Protein AF-0000000079867989 (afdb_homodimer)

pLDDT: mean 79.22, std 20.55, range [20.09, 97.94]

Secondary structure (DSSP, 8-state):
-------HHHHHHHHHHHHHHHHHTT-HHHHHHHHHH--PPTTS-HHHHHHHHHHHHHHHHHHHT-PPPHHHHHHHHHHHS-GGGHHHHHHHHTT-SS--HHHHHHHHHHHHHHHHHHHHHH-/-------HHHHHHHHHHHHHHHHHTT-HHHHHHHHHH--PPTTS-HHHHHHHHHHHHHHHHHHHT-PPPHHHHHHHHHHHS-GGGHHHHHHHHTT-SS--HHHHHHHHHHHHHHHHHHHHHH-

Structure (mmCIF, N/CA/C/O backbone):
data_AF-0000000079867989-model_v1
#
loop_
_entity.id
_entity.type
_entity.pdbx_description
1 polymer 'Uncharacterized protein'
#
loop_
_atom_site.group_PDB
_atom_site.id
_atom_site.type_symbol
_atom_site.label_atom_id
_atom_site.label_alt_id
_atom_site.label_comp_id
_atom_site.label_asym_id
_atom_site.label_entity_id
_atom_site.label_seq_id
_atom_site.pdbx_PDB_ins_code
_atom_site.Cartn_x
_atom_site.Cartn_y
_atom_site.Cartn_z
_atom_site.occupancy
_atom_site.B_iso_or_equiv
_atom_site.auth_seq_id
_atom_site.auth_comp_id
_atom_site.auth_asym_id
_atom_site.auth_atom_id
_atom_site.pdbx_PDB_model_num
ATOM 1 N N . MET A 1 1 ? 30.266 10.797 -11.219 1 20.09 1 MET A N 1
ATOM 2 C CA . MET A 1 1 ? 29.875 9.711 -10.328 1 20.09 1 MET A CA 1
ATOM 3 C C . MET A 1 1 ? 28.359 9.656 -10.164 1 20.09 1 MET A C 1
ATOM 5 O O . MET A 1 1 ? 27.766 10.602 -9.664 1 20.09 1 MET A O 1
ATOM 9 N N . VAL A 1 2 ? 27.625 9.148 -11.133 1 25.78 2 VAL A N 1
ATOM 10 C CA . VAL A 1 2 ? 26.203 9.305 -11.391 1 25.78 2 VAL A CA 1
ATOM 11 C C . VAL A 1 2 ? 25.391 8.711 -10.234 1 25.78 2 VAL A C 1
ATOM 13 O O . VAL A 1 2 ? 25.469 7.512 -9.969 1 25.78 2 VAL A O 1
ATOM 16 N N . LYS A 1 3 ? 25.344 9.266 -9.164 1 30.44 3 LYS A N 1
ATOM 17 C CA . LYS A 1 3 ? 24.656 8.898 -7.93 1 30.44 3 LYS A CA 1
ATOM 18 C C . LYS A 1 3 ? 23.203 8.5 -8.211 1 30.44 3 LYS A C 1
ATOM 20 O O . LYS A 1 3 ? 22.344 9.359 -8.391 1 30.44 3 LYS A O 1
ATOM 25 N N . ASP A 1 4 ? 22.859 7.594 -9.023 1 33.22 4 ASP A N 1
ATOM 26 C CA . ASP A 1 4 ? 21.547 7.223 -9.547 1 33.22 4 ASP A CA 1
ATOM 27 C C . ASP A 1 4 ? 20.625 6.715 -8.43 1 33.22 4 ASP A C 1
ATOM 29 O O . ASP A 1 4 ? 20.484 5.508 -8.242 1 33.22 4 ASP A O 1
ATOM 33 N N . LYS A 1 5 ? 20.844 7.148 -7.238 1 37.16 5 LYS A N 1
ATOM 34 C CA . LYS A 1 5 ? 20 6.809 -6.094 1 37.16 5 LYS A CA 1
ATOM 35 C C . LYS A 1 5 ? 18.516 6.98 -6.426 1 37.16 5 LYS A C 1
ATOM 37 O O . LYS A 1 5 ? 18 8.102 -6.441 1 37.16 5 LYS A O 1
ATOM 42 N N . THR A 1 6 ? 17.969 6.332 -7.402 1 41.53 6 THR A N 1
ATOM 43 C CA . THR A 1 6 ? 16.547 6.508 -7.703 1 41.53 6 THR A CA 1
ATOM 44 C C . THR A 1 6 ? 15.695 6.277 -6.461 1 41.53 6 THR A C 1
ATOM 46 O O . THR A 1 6 ? 15.82 5.246 -5.801 1 41.53 6 THR A O 1
ATOM 49 N N . THR A 1 7 ? 15.453 7.305 -5.723 1 42.28 7 THR A N 1
ATOM 50 C CA . THR A 1 7 ? 14.594 7.336 -4.543 1 42.28 7 THR A CA 1
ATOM 51 C C . THR A 1 7 ? 13.32 6.531 -4.785 1 42.28 7 THR A C 1
ATOM 53 O O . THR A 1 7 ? 13 6.191 -5.926 1 42.28 7 THR A O 1
ATOM 56 N N . ALA A 1 8 ? 12.828 5.895 -3.664 1 43.31 8 ALA A N 1
ATOM 57 C CA . ALA A 1 8 ? 11.516 5.27 -3.727 1 43.31 8 ALA A CA 1
ATOM 58 C C . ALA A 1 8 ? 10.57 6.059 -4.633 1 43.31 8 ALA A C 1
ATOM 60 O O . ALA A 1 8 ? 9.805 5.477 -5.402 1 43.31 8 ALA A O 1
ATOM 61 N N . TYR A 1 9 ? 10.812 7.328 -4.504 1 44.34 9 TYR A N 1
ATOM 62 C CA . TYR A 1 9 ? 10.031 8.211 -5.363 1 44.34 9 TYR A CA 1
ATOM 63 C C . TYR A 1 9 ? 10.391 8 -6.832 1 44.34 9 TYR A C 1
ATOM 65 O O . TYR A 1 9 ? 9.5 7.902 -7.684 1 44.34 9 TYR A O 1
ATOM 73 N N . GLU A 1 10 ? 11.68 7.992 -7.109 1 48.5 10 GLU A N 1
ATOM 74 C CA . GLU A 1 10 ? 12.078 7.828 -8.508 1 48.5 10 GLU A CA 1
ATOM 75 C C . GLU A 1 10 ? 11.664 6.457 -9.039 1 48.5 10 GLU A C 1
ATOM 77 O O . GLU A 1 10 ? 11.242 6.336 -10.195 1 48.5 10 GLU A O 1
ATOM 82 N N . ILE A 1 11 ? 11.852 5.562 -8.258 1 46.81 11 ILE A N 1
ATOM 83 C CA . ILE A 1 11 ? 11.406 4.23 -8.656 1 46.81 11 ILE A CA 1
ATOM 84 C C . ILE A 1 11 ? 9.891 4.23 -8.836 1 46.81 11 ILE A C 1
ATOM 86 O O . ILE A 1 11 ? 9.375 3.693 -9.82 1 46.81 11 ILE A O 1
ATOM 90 N N . PHE A 1 12 ? 9.312 4.895 -7.855 1 45.53 12 PHE A N 1
ATOM 91 C CA . PHE A 1 12 ? 7.863 5.008 -7.93 1 45.53 12 PHE A CA 1
ATOM 92 C C . PHE A 1 12 ? 7.441 5.777 -9.172 1 45.53 12 PHE A C 1
ATOM 94 O O . PHE A 1 12 ? 6.523 5.363 -9.883 1 45.53 12 PHE A O 1
ATOM 101 N N . GLN A 1 13 ? 8.078 6.82 -9.344 1 49.12 13 GLN A N 1
ATOM 102 C CA . GLN A 1 13 ? 7.773 7.594 -10.547 1 49.12 13 GLN A CA 1
ATOM 103 C C . GLN A 1 13 ? 7.984 6.762 -11.805 1 49.12 13 GLN A C 1
ATOM 105 O O . GLN A 1 13 ? 7.215 6.867 -12.766 1 49.12 13 GLN A O 1
ATOM 110 N N . THR A 1 14 ? 8.969 6.09 -11.758 1 48.22 14 THR A N 1
ATOM 111 C CA . THR A 1 14 ? 9.211 5.227 -12.906 1 48.22 14 THR A CA 1
ATOM 112 C C . T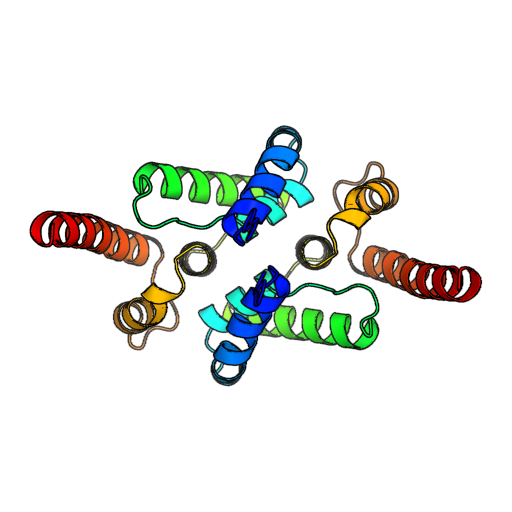HR A 1 14 ? 8.102 4.184 -13.039 1 48.22 14 THR A C 1
ATOM 114 O O . THR A 1 14 ? 7.656 3.887 -14.148 1 48.22 14 THR A O 1
ATOM 117 N N . ILE A 1 15 ? 7.742 3.689 -12 1 47.12 15 ILE A N 1
ATOM 118 C CA . ILE A 1 15 ? 6.637 2.742 -12.047 1 47.12 15 ILE A CA 1
ATOM 119 C C . ILE A 1 15 ? 5.367 3.453 -12.516 1 47.12 15 ILE A C 1
ATOM 121 O O . ILE A 1 15 ? 4.637 2.938 -13.359 1 47.12 15 ILE A O 1
ATOM 125 N N . CYS A 1 16 ? 5.223 4.594 -11.867 1 46.59 16 CYS A N 1
ATOM 126 C CA . CYS A 1 16 ? 4.047 5.367 -12.234 1 46.59 16 CYS A CA 1
ATOM 127 C C . CYS A 1 16 ? 4.105 5.789 -13.695 1 46.59 16 CYS A C 1
ATOM 129 O O . CYS A 1 16 ? 3.09 5.754 -14.398 1 46.59 16 CYS A O 1
ATOM 131 N N . SER A 1 17 ? 5.152 6.328 -13.992 1 48 17 SER A N 1
ATOM 132 C CA . SER A 1 17 ? 5.258 6.723 -15.391 1 48 17 SER A CA 1
ATOM 133 C C . SER A 1 17 ? 5.012 5.539 -16.328 1 48 17 SER A C 1
ATOM 135 O O . SER A 1 17 ? 4.379 5.684 -17.375 1 48 17 SER A O 1
ATOM 137 N N . LYS A 1 18 ? 5.621 4.57 -16.062 1 43.69 18 LYS A N 1
ATOM 138 C CA . LYS A 1 18 ? 5.391 3.373 -16.859 1 43.69 18 LYS A CA 1
ATOM 139 C C . LYS A 1 18 ? 3.949 2.891 -16.734 1 43.69 18 LYS A C 1
ATOM 141 O O . LYS A 1 18 ? 3.359 2.41 -17.703 1 43.69 18 LYS A O 1
ATOM 146 N N . TYR A 1 19 ? 3.5 3.062 -15.562 1 43.66 19 TYR A N 1
ATOM 147 C CA . TYR A 1 19 ? 2.15 2.602 -15.258 1 43.66 19 TYR A CA 1
ATOM 148 C C . TYR A 1 19 ? 1.115 3.656 -15.633 1 43.66 19 TYR A C 1
ATOM 150 O O . TYR A 1 19 ? -0.078 3.359 -15.719 1 43.66 19 TYR A O 1
ATOM 158 N N . GLU A 1 20 ? 1.44 4.82 -15.633 1 46.47 20 GLU A N 1
ATOM 159 C CA . GLU A 1 20 ? 0.473 5.82 -16.078 1 46.47 20 GLU A CA 1
ATOM 160 C C . GLU A 1 20 ? -0.357 5.305 -17.25 1 46.47 20 GLU A C 1
ATOM 162 O O . GLU A 1 20 ? -1.571 5.516 -17.281 1 46.47 20 GLU A O 1
ATOM 167 N N . GLY A 1 21 ? 0.297 4.832 -18.094 1 42.03 21 GLY A N 1
ATOM 168 C CA . GLY A 1 21 ? -0.525 4.344 -19.188 1 42.03 21 GLY A CA 1
ATOM 169 C C . GLY A 1 21 ? -1.462 3.223 -18.781 1 42.03 21 GLY A C 1
ATOM 170 O O . GLY A 1 21 ? -2.592 3.141 -19.266 1 42.03 21 GLY A O 1
ATOM 171 N N . ALA A 1 22 ? -1.026 2.381 -17.969 1 43.97 22 ALA A N 1
ATOM 172 C CA . ALA A 1 22 ? -1.839 1.218 -17.625 1 43.97 22 ALA A CA 1
ATOM 173 C C . ALA A 1 22 ? -2.963 1.603 -16.656 1 43.97 22 ALA A C 1
ATOM 175 O O . ALA A 1 22 ? -4.055 1.027 -16.719 1 43.97 22 ALA A O 1
ATOM 176 N N . ALA A 1 23 ? -2.691 2.559 -15.648 1 46.28 23 ALA A N 1
ATOM 177 C CA . ALA A 1 23 ? -3.787 3.078 -14.836 1 46.28 23 ALA A CA 1
ATOM 178 C C . ALA A 1 23 ? -4.91 3.621 -15.711 1 46.28 23 ALA A C 1
ATOM 180 O O . ALA A 1 23 ? -6.09 3.508 -15.367 1 46.28 23 ALA A O 1
ATOM 181 N N . ILE A 1 24 ? -4.555 4.195 -16.891 1 44.88 24 ILE A N 1
ATOM 182 C CA . ILE A 1 24 ? -5.562 4.672 -17.844 1 44.88 24 ILE A CA 1
ATOM 183 C C . ILE A 1 24 ? -6.461 3.512 -18.266 1 44.88 24 ILE A C 1
ATOM 185 O O . ILE A 1 24 ? -7.648 3.703 -18.516 1 44.88 24 ILE A O 1
ATOM 189 N N . HIS A 1 25 ? -5.941 2.359 -18.188 1 54.56 25 HIS A N 1
ATOM 190 C CA . HIS A 1 25 ? -6.809 1.36 -18.797 1 54.56 25 HIS A CA 1
ATOM 191 C C . HIS A 1 25 ? -7.629 0.623 -17.734 1 54.56 25 HIS A C 1
ATOM 193 O O . HIS A 1 25 ? -8.328 -0.341 -18.047 1 54.56 25 HIS A O 1
ATOM 199 N N . GLY A 1 26 ? -7.707 1.133 -16.5 1 74.31 26 GLY A N 1
ATOM 200 C CA . GLY A 1 26 ? -8.688 0.56 -15.594 1 74.31 26 GLY A CA 1
ATOM 201 C C . GLY A 1 26 ? -8.242 -0.751 -14.977 1 74.31 26 GLY A C 1
ATOM 202 O O . GLY A 1 26 ? -9.062 -1.521 -14.477 1 74.31 26 GLY A O 1
ATOM 203 N N . ASP A 1 27 ? -7.004 -1.16 -15.086 1 85.44 27 ASP A N 1
ATOM 204 C CA . ASP A 1 27 ? -6.551 -2.424 -14.508 1 85.44 27 ASP A CA 1
ATOM 205 C C . ASP A 1 27 ? -6.387 -2.312 -12.992 1 85.44 27 ASP A C 1
ATOM 207 O O . ASP A 1 27 ? -5.637 -1.467 -12.508 1 85.44 27 ASP A O 1
ATOM 211 N N . PRO A 1 28 ? -7.027 -3.15 -12.281 1 91.06 28 PRO A N 1
ATOM 212 C CA . PRO A 1 28 ? -7.027 -3.031 -10.82 1 91.06 28 PRO A CA 1
ATOM 213 C C . PRO A 1 28 ? -5.633 -3.188 -10.219 1 91.06 28 PRO A C 1
ATOM 215 O O . PRO A 1 28 ? -5.324 -2.566 -9.203 1 91.06 28 PRO A O 1
ATOM 218 N N . TYR A 1 29 ? -4.809 -3.959 -10.82 1 91.38 29 TYR A N 1
ATOM 219 C CA . TYR A 1 29 ? -3.465 -4.18 -10.297 1 91.38 29 TYR A CA 1
ATOM 220 C C . TYR A 1 29 ? -2.617 -2.92 -10.422 1 91.38 29 TYR A C 1
ATOM 222 O O . TYR A 1 29 ? -1.872 -2.57 -9.5 1 91.38 29 TYR A O 1
ATOM 230 N N . TYR A 1 30 ? -2.807 -2.307 -11.5 1 85.5 30 TYR A N 1
ATOM 231 C CA . TYR A 1 30 ? -2.096 -1.048 -11.68 1 85.5 30 TYR A CA 1
ATOM 232 C C . TYR A 1 30 ? -2.623 0.022 -10.734 1 85.5 30 TYR A C 1
ATOM 234 O O . TYR A 1 30 ? -1.845 0.735 -10.094 1 85.5 30 TYR A O 1
ATOM 242 N N . ILE A 1 31 ? -3.85 0.166 -10.688 1 89 31 ILE A N 1
ATOM 243 C CA . ILE A 1 31 ? -4.496 1.177 -9.859 1 89 31 ILE A CA 1
ATOM 244 C C . ILE A 1 31 ? -4.051 1.013 -8.406 1 89 31 ILE A C 1
ATOM 246 O O . ILE A 1 31 ? -3.639 1.98 -7.762 1 89 31 ILE A O 1
ATOM 250 N N . GLN A 1 32 ? -4.09 -0.212 -7.941 1 90.69 32 GLN A N 1
ATOM 251 C CA . GLN A 1 32 ? -3.748 -0.481 -6.547 1 90.69 32 GLN A CA 1
ATOM 252 C C . GLN A 1 32 ? -2.266 -0.23 -6.289 1 90.69 32 GLN A C 1
ATOM 254 O O . GLN A 1 32 ? -1.898 0.342 -5.258 1 90.69 32 GLN A O 1
ATOM 259 N N . SER A 1 33 ? -1.48 -0.687 -7.188 1 88.44 33 SER A N 1
ATOM 260 C CA . SER A 1 33 ? -0.045 -0.476 -7.035 1 88.44 33 SER A CA 1
ATOM 261 C C . SER A 1 33 ? 0.295 1.011 -7.012 1 88.44 33 SER A C 1
ATOM 263 O O . SER A 1 33 ? 1.14 1.446 -6.227 1 88.44 33 SER A O 1
ATOM 265 N N . TYR A 1 34 ? -0.359 1.756 -7.859 1 86.25 34 TYR A N 1
ATOM 266 C CA . TYR A 1 34 ? -0.14 3.197 -7.895 1 86.25 34 TYR A CA 1
ATOM 267 C C . TYR A 1 34 ? -0.539 3.84 -6.57 1 86.25 34 TYR A C 1
ATOM 269 O O . TYR A 1 34 ? 0.226 4.621 -5.996 1 86.25 34 TYR A O 1
ATOM 277 N N . LEU A 1 35 ? -1.667 3.492 -6.109 1 91.25 35 LEU A N 1
ATOM 278 C CA . LEU A 1 35 ? -2.166 4.027 -4.848 1 91.25 35 LEU A CA 1
ATOM 279 C C . LEU A 1 35 ? -1.194 3.73 -3.709 1 91.25 35 LEU A C 1
ATOM 281 O O . LEU A 1 35 ? -0.881 4.613 -2.91 1 91.25 35 LEU A O 1
ATOM 285 N N . MET A 1 36 ? -0.723 2.529 -3.65 1 89.69 36 MET A N 1
ATOM 286 C CA . MET A 1 36 ? 0.133 2.094 -2.551 1 89.69 36 MET A CA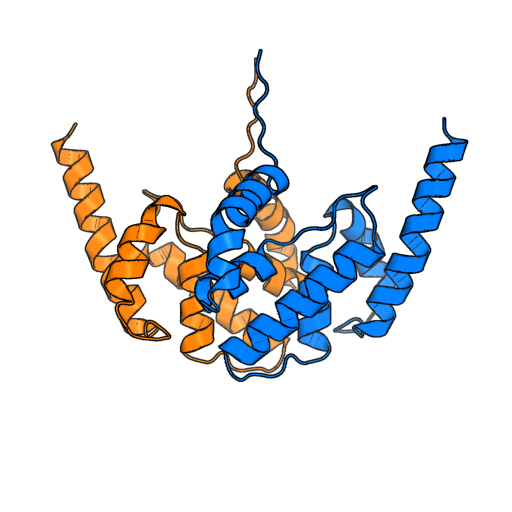 1
ATOM 287 C C . MET A 1 36 ? 1.526 2.701 -2.672 1 89.69 36 MET A C 1
ATOM 289 O O . MET A 1 36 ? 2.244 2.822 -1.679 1 89.69 36 MET A O 1
ATOM 293 N N . ALA A 1 37 ? 1.849 3.125 -3.832 1 84.06 37 ALA A N 1
ATOM 294 C CA . ALA A 1 37 ? 3.197 3.635 -4.066 1 84.06 37 ALA A CA 1
ATOM 295 C C . ALA A 1 37 ? 3.223 5.16 -4.012 1 84.06 37 ALA A C 1
ATOM 297 O O . ALA A 1 37 ? 4.293 5.766 -3.936 1 84.06 37 ALA A O 1
ATOM 298 N N . LEU A 1 38 ? 2.105 5.773 -4.09 1 87.69 38 LEU A N 1
ATOM 299 C CA . LEU A 1 38 ? 2.008 7.23 -4.109 1 87.69 38 LEU A CA 1
ATOM 300 C C . LEU A 1 38 ? 2.59 7.832 -2.838 1 87.69 38 LEU A C 1
ATOM 302 O O . LEU A 1 38 ? 2.26 7.398 -1.731 1 87.69 38 LEU A O 1
ATOM 306 N N . LYS A 1 39 ? 3.492 8.828 -3.018 1 87.12 39 LYS A N 1
ATOM 307 C CA . LYS A 1 39 ? 4.133 9.5 -1.888 1 87.12 39 LYS A CA 1
ATOM 308 C C . LYS A 1 39 ? 4.098 11.016 -2.055 1 87.12 39 LYS A C 1
ATOM 310 O O . LYS A 1 39 ? 4.273 11.523 -3.162 1 87.12 39 LYS A O 1
ATOM 315 N N . TYR A 1 40 ? 3.945 11.609 -0.974 1 90.38 40 TYR A N 1
ATOM 316 C CA . TYR A 1 40 ? 4.098 13.055 -0.943 1 90.38 40 TYR A CA 1
ATOM 317 C C . TYR A 1 40 ? 5.562 13.453 -0.802 1 90.38 40 TYR A C 1
ATOM 319 O O . TYR A 1 40 ? 6.27 12.93 0.066 1 90.38 40 TYR A O 1
ATOM 327 N N . GLU A 1 41 ? 5.949 14.344 -1.646 1 82.94 41 GLU A N 1
ATOM 328 C CA . GLU A 1 41 ? 7.285 14.914 -1.55 1 82.94 41 GLU A CA 1
ATOM 329 C C . GLU A 1 41 ? 7.242 16.312 -0.936 1 82.94 41 GLU A C 1
ATOM 331 O O . GLU A 1 41 ? 6.492 17.172 -1.396 1 82.94 41 GLU A O 1
ATOM 336 N N . GLU A 1 42 ? 8.102 16.453 0.05 1 82.06 42 GLU A N 1
ATOM 337 C CA . GLU A 1 42 ? 8.148 17.781 0.685 1 82.06 42 GLU A CA 1
ATOM 338 C C . GLU A 1 42 ? 8.461 18.875 -0.333 1 82.06 42 GLU A C 1
ATOM 340 O O . GLU A 1 42 ? 9.367 18.719 -1.156 1 82.06 42 GLU A O 1
ATOM 345 N N . GLY A 1 43 ? 7.703 19.922 -0.29 1 84.5 43 GLY A N 1
ATOM 346 C CA . GLY A 1 43 ? 7.887 21.016 -1.222 1 84.5 43 GLY A CA 1
ATOM 347 C C . GLY A 1 43 ? 6.977 20.938 -2.434 1 84.5 43 GLY A C 1
ATOM 348 O O . GLY A 1 43 ? 6.789 21.938 -3.143 1 84.5 43 GLY A O 1
ATOM 349 N N . ALA A 1 44 ? 6.453 19.734 -2.709 1 85.06 44 ALA A N 1
ATOM 350 C CA . ALA A 1 44 ? 5.504 19.594 -3.811 1 85.06 44 ALA A CA 1
ATOM 351 C C . ALA A 1 44 ? 4.176 20.266 -3.49 1 85.06 44 ALA A C 1
ATOM 353 O O . ALA A 1 44 ? 3.943 20.688 -2.352 1 85.06 44 ALA A O 1
ATOM 354 N N . ASP A 1 45 ? 3.373 20.453 -4.492 1 90.5 45 ASP A N 1
ATOM 355 C CA . ASP A 1 45 ? 2.039 21.016 -4.312 1 90.5 45 ASP A CA 1
ATOM 356 C C . ASP A 1 45 ? 1.136 20.047 -3.541 1 90.5 45 ASP A C 1
ATOM 358 O O . ASP A 1 45 ? 0.713 19.031 -4.074 1 90.5 45 ASP A O 1
ATOM 362 N N . LEU A 1 46 ? 0.792 20.422 -2.375 1 93 46 LEU A N 1
ATOM 363 C CA . LEU A 1 46 ? 0.032 19.547 -1.483 1 93 46 LEU A CA 1
ATOM 364 C C . LEU A 1 46 ? -1.365 19.297 -2.037 1 93 46 LEU A C 1
ATOM 366 O O . LEU A 1 46 ? -1.858 18.156 -1.988 1 93 46 LEU A O 1
ATOM 370 N N . MET A 1 47 ? -1.99 20.297 -2.529 1 92.69 47 MET A N 1
ATOM 371 C CA . MET A 1 47 ? -3.354 20.156 -3.033 1 92.69 47 MET A CA 1
ATOM 372 C C . MET A 1 47 ? -3.396 19.203 -4.223 1 92.69 47 MET A C 1
ATOM 374 O O . MET A 1 47 ? -4.285 18.359 -4.312 1 92.69 47 MET A O 1
ATOM 378 N N . SER A 1 48 ? -2.488 19.344 -5.082 1 92 48 SER A N 1
ATOM 379 C CA . SER A 1 48 ? -2.414 18.438 -6.223 1 92 48 SER A CA 1
ATOM 380 C C . SER A 1 48 ? -2.182 17 -5.773 1 92 48 SER A C 1
ATOM 382 O O . SER A 1 48 ? -2.779 16.062 -6.316 1 92 48 SER A O 1
ATOM 384 N N . PHE A 1 49 ? -1.345 16.844 -4.793 1 92.38 49 PHE A N 1
ATOM 385 C CA . PHE A 1 49 ? -1.064 15.523 -4.254 1 92.38 49 PHE A CA 1
ATOM 386 C C . PHE A 1 49 ? -2.322 14.906 -3.656 1 92.38 49 PHE A C 1
ATOM 388 O O . PHE A 1 49 ? -2.629 13.734 -3.914 1 92.38 49 PHE A O 1
ATOM 395 N N . ILE A 1 50 ? -3.053 15.688 -2.896 1 95.31 50 ILE A N 1
ATOM 396 C CA . ILE A 1 50 ? -4.246 15.188 -2.225 1 95.31 50 ILE A CA 1
ATOM 397 C C . ILE A 1 50 ? -5.293 14.781 -3.262 1 95.31 50 ILE A C 1
ATOM 399 O O . ILE A 1 50 ? -5.941 13.742 -3.129 1 95.31 50 ILE A O 1
ATOM 403 N N . ILE A 1 51 ? -5.43 15.562 -4.215 1 93.38 51 ILE A N 1
ATOM 404 C CA . ILE A 1 51 ? -6.375 15.25 -5.285 1 93.38 51 ILE A CA 1
ATOM 405 C C . ILE A 1 51 ? -5.977 13.938 -5.953 1 93.38 51 ILE A C 1
ATOM 407 O O . ILE A 1 51 ? -6.82 13.062 -6.164 1 93.38 51 ILE A O 1
ATOM 411 N N . ASP A 1 52 ? -4.734 13.789 -6.273 1 91.06 52 ASP A N 1
ATOM 412 C CA . ASP A 1 52 ? -4.234 12.57 -6.898 1 91.06 52 ASP A CA 1
ATOM 413 C C . ASP A 1 52 ? -4.492 11.352 -6.016 1 91.06 52 ASP A C 1
ATOM 415 O O . ASP A 1 52 ? -4.91 10.305 -6.504 1 91.06 52 ASP A O 1
ATOM 419 N N . LEU A 1 53 ? -4.234 11.547 -4.762 1 94.25 53 LEU A N 1
ATOM 420 C CA . LEU A 1 53 ? -4.438 10.461 -3.811 1 94.25 53 LEU A CA 1
ATOM 421 C C . LEU A 1 53 ? -5.906 10.07 -3.736 1 94.25 53 LEU A C 1
ATOM 423 O O . LEU A 1 53 ? -6.242 8.883 -3.791 1 94.25 53 LEU A O 1
ATOM 427 N N . GLU A 1 54 ? -6.754 11.008 -3.646 1 95.19 54 GLU A N 1
ATOM 428 C CA . GLU A 1 54 ? -8.188 10.742 -3.527 1 95.19 54 GLU A CA 1
ATOM 429 C C . GLU A 1 54 ? -8.742 10.133 -4.809 1 95.19 54 GLU A C 1
ATOM 431 O O . GLU A 1 54 ? -9.594 9.242 -4.762 1 95.19 54 GLU A O 1
ATOM 436 N N . GLU A 1 55 ? -8.258 10.586 -5.895 1 92.38 55 GLU A N 1
ATOM 437 C CA . GLU A 1 55 ? -8.656 9.984 -7.164 1 92.38 55 GLU A CA 1
ATOM 438 C C . GLU A 1 55 ? -8.195 8.531 -7.262 1 92.38 55 GLU A C 1
ATOM 440 O O . GLU A 1 55 ? -8.922 7.676 -7.766 1 92.38 55 GLU A O 1
ATOM 445 N N . SER A 1 56 ? -7.012 8.289 -6.82 1 92.12 56 SER A N 1
ATOM 446 C CA . SER A 1 56 ? -6.496 6.922 -6.816 1 92.12 56 SER A CA 1
ATOM 447 C C . SER A 1 56 ? -7.297 6.027 -5.879 1 92.12 56 SER A C 1
ATOM 449 O O . SER A 1 56 ? -7.57 4.867 -6.203 1 92.12 56 SER A O 1
ATOM 451 N N . MET A 1 57 ? -7.672 6.559 -4.734 1 94.62 57 MET A N 1
ATOM 452 C CA . MET A 1 57 ? -8.508 5.812 -3.797 1 94.62 57 MET A CA 1
ATOM 453 C C . MET A 1 57 ? -9.859 5.477 -4.418 1 94.62 57 MET A C 1
ATOM 455 O O . MET A 1 57 ? -10.359 4.363 -4.27 1 94.62 57 MET A O 1
ATOM 459 N N . LYS A 1 58 ? -10.375 6.445 -5.051 1 93.81 58 LYS A N 1
ATOM 460 C CA . LYS A 1 58 ? -11.656 6.238 -5.723 1 93.81 58 LYS A CA 1
ATOM 461 C C . LYS A 1 58 ? -11.539 5.18 -6.812 1 93.81 58 LYS A C 1
ATOM 463 O O . LYS A 1 58 ? -12.391 4.293 -6.918 1 93.81 58 LYS A O 1
ATOM 468 N N . ALA A 1 59 ? -10.555 5.273 -7.605 1 91.44 59 ALA A N 1
ATOM 469 C CA . ALA A 1 59 ? -10.336 4.301 -8.672 1 91.44 59 ALA A CA 1
ATOM 470 C C . ALA A 1 59 ? -10.172 2.891 -8.102 1 91.44 59 ALA A C 1
ATOM 472 O O . ALA A 1 59 ? -10.719 1.93 -8.656 1 91.44 59 ALA A O 1
ATOM 473 N N . ALA A 1 60 ? -9.414 2.791 -7.023 1 91.5 60 ALA A N 1
ATOM 474 C CA . ALA A 1 60 ? -9.211 1.492 -6.387 1 91.5 60 ALA A CA 1
ATOM 475 C C . ALA A 1 60 ? -10.531 0.928 -5.867 1 91.5 60 ALA A C 1
ATOM 477 O O . ALA A 1 60 ? -10.812 -0.265 -6.02 1 91.5 60 ALA A O 1
ATOM 478 N N . SER A 1 61 ? -11.305 1.809 -5.25 1 92.56 61 SER A N 1
ATOM 479 C CA . SER A 1 61 ? -12.617 1.412 -4.742 1 92.56 61 SER A CA 1
ATOM 480 C C . SER A 1 61 ? -13.516 0.924 -5.867 1 92.56 61 SER A C 1
ATOM 482 O O . SER A 1 61 ? -14.188 -0.1 -5.73 1 92.56 61 SER A O 1
ATOM 484 N N . GLU A 1 62 ? -13.516 1.604 -6.918 1 90.38 62 GLU A N 1
ATOM 485 C CA . GLU A 1 62 ? -14.344 1.233 -8.062 1 90.38 62 GLU A CA 1
ATOM 486 C C . GLU A 1 62 ? -13.867 -0.077 -8.688 1 90.38 62 GLU A C 1
ATOM 488 O O . GLU A 1 62 ? -14.68 -0.928 -9.047 1 90.38 62 GLU A O 1
ATOM 493 N N . ALA A 1 63 ? -12.57 -0.218 -8.75 1 88.12 63 ALA A N 1
ATOM 494 C CA . ALA A 1 63 ? -12 -1.407 -9.375 1 88.12 63 ALA A CA 1
ATOM 495 C C . ALA A 1 63 ? -12.32 -2.66 -8.562 1 88.12 63 ALA A C 1
ATOM 497 O O . ALA A 1 63 ? -12.461 -3.748 -9.125 1 88.12 63 ALA A O 1
ATOM 498 N N . THR A 1 64 ? -12.453 -2.496 -7.289 1 90 64 THR A N 1
ATOM 499 C CA . THR A 1 64 ? -12.656 -3.65 -6.422 1 90 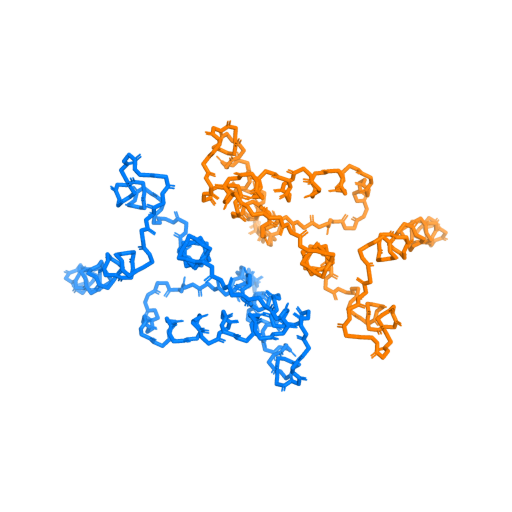64 THR A CA 1
ATOM 500 C C . THR A 1 64 ? -14.102 -3.699 -5.918 1 90 64 THR A C 1
ATOM 502 O O . THR A 1 64 ? -14.445 -4.547 -5.094 1 90 64 THR A O 1
ATOM 505 N N . ASN A 1 65 ? -14.906 -2.732 -6.336 1 88.88 65 ASN A N 1
ATOM 506 C CA . ASN A 1 65 ? -16.297 -2.625 -5.891 1 88.88 65 ASN A CA 1
ATOM 507 C C . ASN A 1 65 ? -16.391 -2.572 -4.367 1 88.88 65 ASN A C 1
ATOM 509 O O . ASN A 1 65 ? -17.172 -3.309 -3.768 1 88.88 65 ASN A O 1
ATOM 513 N N . SER A 1 66 ? -15.492 -1.796 -3.84 1 88.25 66 SER A N 1
ATOM 514 C CA . SER A 1 66 ? -15.469 -1.616 -2.391 1 88.25 66 SER A CA 1
ATOM 515 C C . SER A 1 66 ? -15.344 -0.142 -2.02 1 88.25 66 SER A C 1
ATOM 517 O O . SER A 1 66 ? -14.828 0.661 -2.803 1 88.25 66 SER A O 1
ATOM 519 N N . LEU A 1 67 ? -15.977 0.16 -0.891 1 89.81 67 LEU A N 1
ATOM 520 C CA . LEU A 1 67 ? -15.836 1.518 -0.374 1 89.81 67 LEU A CA 1
ATOM 521 C C . LEU A 1 67 ? -14.766 1.581 0.708 1 89.81 67 LEU A C 1
ATOM 523 O O . LEU A 1 67 ? -14.703 0.711 1.579 1 89.81 67 LEU A O 1
ATOM 527 N N . LEU A 1 68 ? -13.953 2.488 0.544 1 93.75 68 LEU A N 1
ATOM 528 C CA . LEU A 1 68 ? -12.953 2.699 1.581 1 93.75 68 LEU A CA 1
ATOM 529 C C . LEU A 1 68 ? -13.555 3.402 2.791 1 93.75 68 LEU A C 1
ATOM 531 O O . LEU A 1 68 ? -14.234 4.422 2.645 1 93.75 68 LEU A O 1
ATOM 535 N N . SER A 1 69 ? -13.328 2.842 3.92 1 94.56 69 SER A N 1
ATOM 536 C CA . SER A 1 69 ? -13.758 3.496 5.152 1 94.56 69 SER A CA 1
ATOM 537 C C . SER A 1 69 ? -12.898 4.719 5.457 1 94.56 69 SER A C 1
ATOM 539 O O . SER A 1 69 ? -11.844 4.918 4.84 1 94.56 69 SER A O 1
ATOM 541 N N . ASP A 1 70 ? -13.359 5.523 6.406 1 96.06 70 ASP A N 1
ATOM 542 C CA . ASP A 1 70 ? -12.602 6.68 6.875 1 96.06 70 ASP A CA 1
ATOM 543 C C . ASP A 1 70 ? -11.234 6.262 7.406 1 96.06 70 ASP A C 1
ATOM 545 O O . ASP A 1 70 ? -10.227 6.922 7.141 1 96.06 70 ASP A O 1
ATOM 549 N N . GLU A 1 71 ? -11.188 5.133 8.078 1 94.81 71 GLU A N 1
ATOM 550 C CA . GLU A 1 71 ? -9.953 4.594 8.641 1 94.81 71 GLU A CA 1
ATOM 551 C C . GLU A 1 71 ? -8.977 4.188 7.547 1 94.81 71 GLU A C 1
ATOM 553 O O . GLU A 1 71 ? -7.777 4.48 7.637 1 94.81 71 GLU A O 1
ATOM 558 N N . GLN A 1 72 ? -9.523 3.594 6.527 1 94.56 72 GLN A N 1
ATOM 559 C CA . GLN A 1 72 ? -8.672 3.141 5.43 1 94.56 72 GLN A CA 1
ATOM 560 C C . GLN A 1 72 ? -8.094 4.32 4.66 1 94.56 72 GLN A C 1
ATOM 562 O O . GLN A 1 72 ? -6.91 4.32 4.309 1 94.56 72 GLN A O 1
ATOM 567 N N . LYS A 1 73 ? -8.906 5.297 4.418 1 97.25 73 LYS A N 1
ATOM 568 C CA . LYS A 1 73 ? -8.414 6.5 3.748 1 97.25 73 LYS A CA 1
ATOM 569 C C . LYS A 1 73 ? -7.309 7.168 4.559 1 97.25 73 LYS A C 1
ATOM 571 O O . LYS A 1 73 ? -6.297 7.602 4 1 97.25 73 LYS A O 1
ATOM 576 N N . SER A 1 74 ? -7.508 7.25 5.871 1 97.56 74 SER A N 1
ATOM 577 C CA . SER A 1 74 ? -6.516 7.82 6.773 1 97.56 74 SER A CA 1
ATOM 578 C C . SER A 1 74 ? -5.203 7.047 6.719 1 97.56 74 SER A C 1
ATOM 580 O O . SER A 1 74 ? -4.125 7.645 6.703 1 97.56 74 SER A O 1
ATOM 582 N N . LEU A 1 75 ? -5.309 5.734 6.633 1 95.94 75 LEU A N 1
ATOM 583 C CA . LEU A 1 75 ? -4.125 4.883 6.578 1 95.94 75 LEU A CA 1
ATOM 584 C C . LEU A 1 75 ? -3.348 5.113 5.285 1 95.94 75 LEU A C 1
ATOM 586 O O . LEU A 1 75 ? -2.119 5.207 5.305 1 95.94 75 LEU A O 1
ATOM 590 N N . TYR A 1 76 ? -4.035 5.223 4.168 1 95.94 76 TYR A N 1
ATOM 591 C CA . TYR A 1 76 ? -3.371 5.477 2.895 1 95.94 76 TYR A CA 1
ATOM 592 C C . TYR A 1 76 ? -2.682 6.832 2.898 1 95.94 76 TYR A C 1
ATOM 594 O O . TYR A 1 76 ? -1.542 6.961 2.441 1 95.94 76 TYR A O 1
ATOM 602 N N . LEU A 1 77 ? -3.418 7.824 3.365 1 97.19 77 LEU A N 1
ATOM 603 C CA . LEU A 1 77 ? -2.822 9.156 3.41 1 97.19 77 LEU A CA 1
ATOM 604 C C . LEU A 1 77 ? -1.571 9.164 4.285 1 97.19 77 LEU A C 1
ATOM 606 O O . LEU A 1 77 ? -0.525 9.672 3.875 1 97.19 77 LEU A O 1
ATOM 610 N N . CYS A 1 78 ? -1.615 8.586 5.426 1 94.94 78 CYS A N 1
ATOM 611 C CA . CYS A 1 78 ? -0.47 8.531 6.328 1 94.94 78 CYS A CA 1
ATOM 612 C C . CYS A 1 78 ? 0.704 7.812 5.676 1 94.94 78 CYS A C 1
ATOM 614 O O . CYS A 1 78 ? 1.847 8.266 5.777 1 94.94 78 CYS A O 1
ATOM 616 N N . HIS A 1 79 ? 0.385 6.738 5.035 1 91.81 79 HIS A N 1
ATOM 617 C CA . HIS A 1 79 ? 1.413 5.949 4.367 1 91.81 79 HIS A CA 1
ATOM 618 C C . HIS A 1 79 ? 2.117 6.762 3.287 1 91.81 79 HIS A C 1
ATOM 620 O O . HIS A 1 79 ? 3.303 6.551 3.018 1 91.81 79 HIS A O 1
ATOM 626 N N . SER A 1 80 ? 1.421 7.645 2.682 1 92.12 80 SER A N 1
ATOM 627 C CA . SER A 1 80 ? 1.948 8.406 1.557 1 92.12 80 SER A CA 1
ATOM 628 C C . SER A 1 80 ? 2.82 9.562 2.035 1 92.12 80 SER A C 1
ATOM 630 O O . SER A 1 80 ? 3.521 10.188 1.238 1 92.12 80 SER A O 1
ATOM 632 N N . LEU A 1 81 ? 2.861 9.82 3.283 1 92.19 81 LEU A N 1
ATOM 633 C CA . LEU A 1 81 ? 3.588 10.969 3.82 1 92.19 81 LEU A CA 1
ATOM 634 C C . LEU A 1 81 ? 5.047 10.609 4.09 1 92.19 81 LEU A C 1
ATOM 636 O O . LEU A 1 81 ? 5.375 9.438 4.289 1 92.19 81 LEU A O 1
ATOM 640 N N . PRO A 1 82 ? 5.848 11.695 4.148 1 84.75 82 PRO A N 1
ATOM 641 C CA . PRO A 1 82 ? 7.254 11.438 4.473 1 84.75 82 PRO A CA 1
ATOM 642 C C . PRO A 1 82 ? 7.438 10.82 5.855 1 84.75 82 PRO A C 1
ATOM 644 O O . PRO A 1 82 ? 6.738 11.195 6.801 1 84.75 82 PRO A O 1
ATOM 647 N N . THR A 1 83 ? 8.43 10.016 5.941 1 81.5 83 THR A N 1
ATOM 648 C CA . THR A 1 83 ? 8.703 9.289 7.18 1 81.5 83 THR A CA 1
ATOM 649 C C . THR A 1 83 ? 9.086 10.258 8.297 1 81.5 83 THR A C 1
ATOM 651 O O . THR A 1 83 ? 8.812 9.992 9.469 1 81.5 83 THR A O 1
ATOM 654 N N . VAL A 1 84 ? 9.648 11.328 7.977 1 81.81 84 VAL A N 1
ATOM 655 C CA . VAL A 1 84 ? 10.109 12.312 8.953 1 81.81 84 VAL A CA 1
ATOM 656 C C . VAL A 1 84 ? 8.906 12.906 9.68 1 81.81 84 VAL A C 1
ATOM 658 O O . VAL A 1 84 ? 9.07 13.539 10.727 1 81.81 84 VAL A O 1
ATOM 661 N N . TRP A 1 85 ? 7.656 12.68 9.18 1 87.69 85 TRP A N 1
ATOM 662 C CA . TRP A 1 85 ? 6.461 13.234 9.797 1 87.69 85 TRP A CA 1
ATOM 663 C C . TRP A 1 85 ? 5.93 12.312 10.883 1 87.69 85 TRP A C 1
ATOM 665 O O . TRP A 1 85 ? 4.973 12.648 11.586 1 87.69 85 TRP A O 1
ATOM 675 N N . LYS A 1 86 ? 6.527 11.188 11.141 1 84 86 LYS A N 1
ATOM 676 C CA . LYS A 1 86 ? 6.027 10.156 12.055 1 84 86 LYS A CA 1
ATOM 677 C C . LYS A 1 86 ? 5.816 10.719 13.453 1 84 86 LYS A C 1
ATOM 679 O O . LYS A 1 86 ? 4.789 10.461 14.086 1 84 86 LYS A O 1
ATOM 684 N N . PRO A 1 87 ? 6.789 11.445 13.969 1 86.88 87 PRO A N 1
ATOM 685 C CA . PRO A 1 87 ? 6.547 12 15.305 1 86.88 87 PRO A CA 1
ATOM 686 C C . PRO A 1 87 ? 5.316 12.898 15.352 1 86.88 87 PRO A C 1
ATOM 688 O O . PRO A 1 87 ? 4.551 12.852 16.328 1 86.88 87 PRO A O 1
ATOM 691 N N . GLU A 1 88 ? 5.062 13.742 14.352 1 90.69 88 GLU A N 1
ATOM 692 C CA . GLU A 1 88 ? 3.887 14.609 14.312 1 90.69 88 GLU A CA 1
ATOM 693 C C . GLU A 1 88 ? 2.604 13.789 14.18 1 90.69 88 GLU A C 1
ATOM 695 O O . GLU A 1 88 ? 1.584 14.125 14.789 1 90.69 88 GLU A O 1
ATOM 700 N N . LEU A 1 89 ? 2.689 12.781 13.359 1 92.25 89 LEU A N 1
ATOM 701 C CA . LEU A 1 89 ? 1.534 11.898 13.203 1 92.25 89 LEU A CA 1
ATOM 702 C C . LEU A 1 89 ? 1.135 11.281 14.539 1 92.25 89 LEU A C 1
ATOM 704 O O . LEU A 1 89 ? -0.055 11.141 14.828 1 92.25 89 LEU A O 1
ATOM 708 N N . ALA A 1 90 ? 2.084 10.898 15.312 1 89.62 90 ALA A N 1
ATOM 709 C CA . ALA A 1 90 ? 1.818 10.352 16.641 1 89.62 90 ALA A CA 1
ATOM 710 C C . ALA A 1 90 ? 1.1 11.367 17.516 1 89.62 90 ALA A C 1
ATOM 712 O O . ALA A 1 90 ? 0.163 11.023 18.234 1 89.62 90 ALA A O 1
ATOM 713 N N . VAL A 1 91 ? 1.545 12.617 17.438 1 93 91 VAL A N 1
ATOM 714 C CA . VAL A 1 91 ? 0.922 13.695 18.188 1 93 91 VAL A CA 1
ATOM 715 C C . VAL A 1 91 ? -0.511 13.906 17.703 1 93 91 VAL A C 1
ATOM 717 O O . VAL A 1 91 ? -1.435 14.016 18.516 1 93 91 VAL A O 1
ATOM 720 N N . TRP A 1 92 ? -0.709 13.969 16.344 1 95.25 92 TRP A N 1
ATOM 721 C CA . TRP A 1 92 ? -2.033 14.18 15.773 1 95.25 92 TRP A CA 1
ATOM 722 C C . TRP A 1 92 ? -2.982 13.055 16.156 1 95.25 92 TRP A C 1
ATOM 724 O O . TRP A 1 92 ? -4.176 13.281 16.375 1 95.25 92 TRP A O 1
ATOM 734 N N . LYS A 1 93 ? -2.449 11.898 16.203 1 94.19 93 LYS A N 1
ATOM 735 C CA . LYS A 1 93 ? -3.256 10.727 16.531 1 94.19 93 LYS A CA 1
ATOM 736 C C . LYS A 1 93 ? -3.637 10.719 18 1 94.19 93 LYS A C 1
ATOM 738 O O . LYS A 1 93 ? -4.754 10.344 18.359 1 94.19 93 LYS A O 1
ATOM 743 N N . GLY A 1 94 ? -2.641 11.055 18.891 1 91.44 94 GLY A N 1
ATOM 744 C CA . GLY A 1 94 ? -2.875 10.984 20.328 1 91.44 94 GLY A CA 1
ATOM 745 C C . GLY A 1 94 ? -3.285 9.602 20.797 1 91.44 94 GLY A C 1
ATOM 746 O O . GLY A 1 94 ? -2.635 8.609 20.469 1 91.44 94 GLY A O 1
ATOM 747 N N . SER A 1 95 ? -4.449 9.492 21.484 1 90.81 95 SER A N 1
ATOM 748 C CA . SER A 1 95 ? -4.91 8.227 22.062 1 90.81 95 SER A CA 1
ATOM 749 C C . SER A 1 95 ? -5.891 7.527 21.125 1 90.81 95 SER A C 1
ATOM 751 O O . SER A 1 95 ? -6.332 6.41 21.406 1 90.81 95 SER A O 1
ATOM 753 N N . GLN A 1 96 ? -6.191 8.117 19.984 1 92.75 96 GLN A N 1
ATOM 754 C CA . GLN A 1 96 ? -7.148 7.531 19.062 1 92.75 96 GLN A CA 1
ATOM 755 C C . GLN A 1 96 ? -6.531 6.371 18.281 1 92.75 96 GLN A C 1
ATOM 757 O O . GLN A 1 96 ? -5.316 6.336 18.078 1 92.75 96 GLN A O 1
ATOM 762 N N . LYS A 1 97 ? -7.344 5.508 18 1 91.19 97 LYS A N 1
ATOM 763 C CA . LYS A 1 97 ? -6.871 4.402 17.172 1 91.19 97 LYS A CA 1
ATOM 764 C C . LYS A 1 97 ? -6.539 4.875 15.766 1 91.19 97 LYS A C 1
ATOM 766 O O . LYS A 1 97 ? -5.574 4.402 15.156 1 91.19 97 LYS A O 1
ATOM 771 N N . PHE A 1 98 ? -7.453 5.863 15.305 1 94.62 98 PHE A N 1
ATOM 772 C CA . PHE A 1 98 ? -7.27 6.441 13.984 1 94.62 98 PHE A CA 1
ATOM 773 C C . PHE A 1 98 ? -7.469 7.953 14.016 1 94.62 98 PHE A C 1
ATOM 775 O O . PHE A 1 98 ? -8.211 8.469 14.852 1 94.62 98 PHE A O 1
ATOM 782 N N . ILE A 1 99 ? -6.746 8.562 13.141 1 97.06 99 ILE A N 1
ATOM 783 C CA . ILE A 1 99 ? -7.055 9.953 12.852 1 97.06 99 ILE A CA 1
ATOM 784 C C . ILE A 1 99 ? -8.133 10.031 11.773 1 97.06 99 ILE A C 1
ATOM 786 O O . ILE A 1 99 ? -7.961 9.5 10.672 1 97.06 99 ILE A O 1
ATOM 790 N N . PRO A 1 100 ? -9.266 10.602 12.125 1 97.75 100 PRO A N 1
ATOM 791 C CA . PRO A 1 100 ? -10.227 10.773 11.031 1 97.75 100 PRO A CA 1
ATOM 792 C C . PRO A 1 100 ? -9.602 11.406 9.789 1 97.75 100 PRO A C 1
ATOM 794 O O . PRO A 1 100 ? -8.773 12.312 9.898 1 97.75 100 PRO A O 1
ATOM 797 N N . TYR A 1 101 ? -10.031 11.008 8.648 1 97.88 101 TYR A N 1
ATOM 798 C CA . TYR A 1 101 ? -9.398 11.383 7.387 1 97.88 101 TYR A CA 1
ATOM 799 C C . TYR A 1 101 ? -9.375 12.898 7.219 1 97.88 101 TYR A C 1
ATOM 801 O O . TYR A 1 101 ? -8.336 13.477 6.891 1 97.88 101 TYR A O 1
ATOM 809 N N . GLU A 1 102 ? -10.523 13.562 7.41 1 97.94 102 GLU A N 1
ATOM 810 C CA . GLU A 1 102 ? -10.609 15.008 7.219 1 97.94 102 GLU A CA 1
ATOM 811 C C . GLU A 1 102 ? -9.742 15.758 8.227 1 97.94 102 GLU A C 1
ATOM 813 O O . GLU A 1 102 ? -9.172 16.797 7.906 1 97.94 102 GLU A O 1
ATOM 818 N N . ASP A 1 103 ? -9.578 15.242 9.422 1 97.94 103 ASP A N 1
ATOM 819 C CA . ASP A 1 103 ? -8.703 15.844 10.414 1 97.94 103 ASP A CA 1
ATOM 820 C C . ASP A 1 103 ? -7.234 15.727 10 1 97.94 103 ASP A C 1
ATOM 822 O O . ASP A 1 103 ? -6.469 16.688 10.148 1 97.94 103 ASP A O 1
ATOM 826 N N . LEU A 1 104 ? -6.871 14.562 9.562 1 97.88 104 LEU A N 1
ATOM 827 C CA . LEU A 1 104 ? -5.504 14.359 9.094 1 97.88 104 LEU A CA 1
ATOM 828 C C . LEU A 1 104 ? -5.172 15.328 7.965 1 97.88 104 LEU A C 1
ATOM 830 O O . LEU A 1 104 ? -4.109 15.953 7.969 1 97.88 104 LEU A O 1
ATOM 834 N N . LYS A 1 105 ? -6.066 15.5 7.039 1 96.94 105 LYS A N 1
ATOM 835 C CA . LYS A 1 105 ? -5.887 16.453 5.949 1 96.94 105 LYS A CA 1
ATOM 836 C C . LYS A 1 105 ? -5.668 17.875 6.488 1 96.94 105 LYS A C 1
ATOM 838 O O . LYS A 1 105 ? -4.773 18.578 6.027 1 96.94 105 LYS A O 1
ATOM 843 N N . ARG A 1 106 ? -6.461 18.219 7.398 1 96.69 106 ARG A N 1
ATOM 844 C CA . ARG A 1 106 ? -6.359 19.547 7.984 1 96.69 106 ARG A CA 1
ATOM 845 C C . ARG A 1 106 ? -5.012 19.75 8.672 1 96.69 106 ARG A C 1
ATOM 847 O O . ARG A 1 106 ? -4.395 20.812 8.547 1 96.69 106 ARG A O 1
ATOM 854 N N . HIS A 1 107 ? -4.551 18.766 9.453 1 96.44 107 HIS A N 1
ATOM 855 C CA . HIS A 1 107 ? -3.25 18.828 10.109 1 96.44 107 HIS A CA 1
ATOM 856 C C . HIS A 1 107 ? -2.135 19.047 9.086 1 96.44 107 HIS A C 1
ATOM 858 O O . HIS A 1 107 ? -1.246 19.875 9.297 1 96.44 107 HIS A O 1
ATOM 864 N N . ILE A 1 108 ? -2.229 18.344 7.984 1 96.06 108 ILE A N 1
ATOM 865 C CA . ILE A 1 108 ? -1.215 18.422 6.934 1 96.06 108 ILE A CA 1
ATOM 866 C C . ILE A 1 108 ? -1.245 19.797 6.273 1 96.06 108 ILE A C 1
ATOM 868 O O . ILE A 1 108 ? -0.198 20.391 6.035 1 96.06 108 ILE A O 1
ATOM 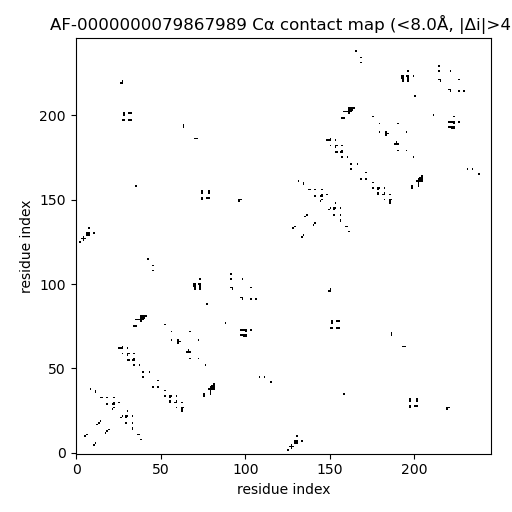872 N N . GLU A 1 109 ? -2.406 20.25 6.012 1 93.75 109 GLU A N 1
ATOM 873 C CA . GLU A 1 109 ? -2.592 21.547 5.379 1 93.75 109 GLU A CA 1
ATOM 874 C C . GLU A 1 109 ? -2.053 22.672 6.258 1 93.75 109 GLU A C 1
ATOM 876 O O . GLU A 1 109 ? -1.605 23.703 5.754 1 93.75 109 GLU A O 1
ATOM 881 N N . THR A 1 110 ? -2.107 22.5 7.52 1 92.88 110 THR A N 1
ATOM 882 C CA . THR A 1 110 ? -1.588 23.484 8.461 1 92.88 110 THR A CA 1
ATOM 883 C C . THR A 1 110 ? -0.066 23.406 8.547 1 92.88 110 THR A C 1
ATOM 885 O O . THR A 1 110 ? 0.61 24.422 8.648 1 92.88 110 THR A O 1
ATOM 888 N N . LYS A 1 111 ? 0.423 22.234 8.461 1 91.56 111 LYS A N 1
ATOM 889 C CA . LYS A 1 111 ? 1.855 22 8.617 1 91.56 111 LYS A CA 1
ATOM 890 C C . LYS A 1 111 ? 2.629 22.5 7.398 1 91.56 111 LYS A C 1
ATOM 892 O O . LYS A 1 111 ? 3.686 23.125 7.539 1 91.56 111 LYS A O 1
ATOM 897 N N . VAL A 1 112 ? 2.186 22.219 6.227 1 86.31 112 VAL A N 1
ATOM 898 C CA . VAL A 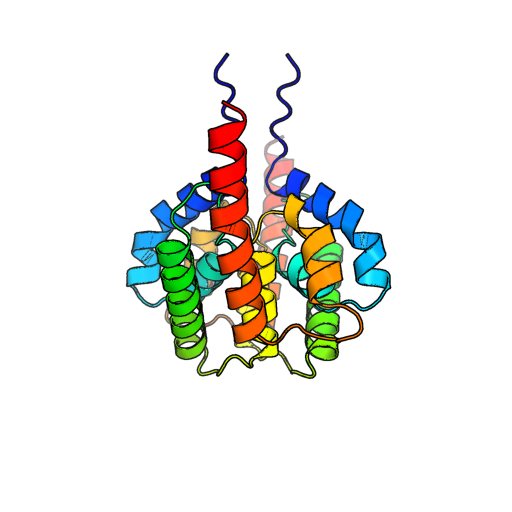1 112 ? 2.939 22.391 4.988 1 86.31 112 VAL A CA 1
ATOM 899 C C . VAL A 1 112 ? 3.232 23.875 4.781 1 86.31 112 VAL A C 1
ATOM 901 O O . VAL A 1 112 ? 4.387 24.266 4.57 1 86.31 112 VAL A O 1
ATOM 904 N N . PRO A 1 113 ? 2.297 24.734 4.879 1 79.38 113 PRO A N 1
ATOM 905 C CA . PRO A 1 113 ? 2.629 26.156 4.742 1 79.38 113 PRO A CA 1
ATOM 906 C C . PRO A 1 113 ? 3.557 26.656 5.852 1 79.38 113 PRO A C 1
ATOM 908 O O . PRO A 1 113 ? 4.414 27.5 5.605 1 79.38 113 PRO A O 1
ATOM 911 N N . ASN A 1 114 ? 3.42 26.125 7.02 1 75.69 114 ASN A N 1
ATOM 912 C CA . ASN A 1 114 ? 4.273 26.516 8.133 1 75.69 114 ASN A CA 1
ATOM 913 C C . ASN A 1 114 ? 5.727 26.109 7.902 1 75.69 114 ASN A C 1
ATOM 915 O O . ASN A 1 114 ? 6.645 26.875 8.227 1 75.69 114 ASN A O 1
ATOM 919 N N . GLU A 1 115 ? 5.887 25.016 7.273 1 73.44 115 GLU A N 1
ATOM 920 C CA . GLU A 1 115 ? 7.23 24.547 6.945 1 73.44 115 GLU A CA 1
ATOM 921 C C . GLU A 1 115 ? 7.836 25.344 5.801 1 73.44 115 GLU A C 1
ATOM 923 O O . GLU A 1 115 ? 9.023 25.672 5.828 1 73.44 115 GLU A O 1
ATOM 928 N N . GLN A 1 116 ? 7.016 25.656 4.863 1 69.81 116 GLN A N 1
ATOM 929 C CA . GLN A 1 116 ? 7.488 26.469 3.746 1 69.81 116 GLN A CA 1
ATOM 930 C C . GLN A 1 116 ? 7.867 27.875 4.207 1 69.81 116 GLN A C 1
ATOM 932 O O . GLN A 1 116 ? 8.875 28.422 3.764 1 69.81 116 GLN A O 1
ATOM 937 N N . ALA A 1 117 ? 7.043 28.344 5.07 1 66.69 117 ALA A N 1
ATOM 938 C CA . ALA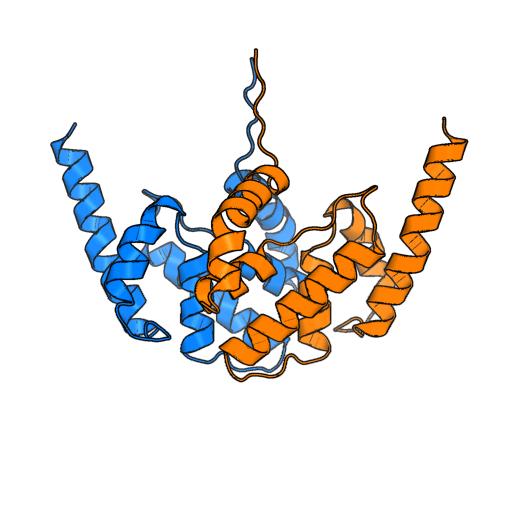 A 1 117 ? 7.328 29.656 5.637 1 66.69 117 ALA A CA 1
ATOM 939 C C . ALA A 1 117 ? 8.617 29.641 6.453 1 66.69 117 ALA A C 1
ATOM 941 O O . ALA A 1 117 ? 9.438 30.547 6.355 1 66.69 117 ALA A O 1
ATOM 942 N N . ARG A 1 118 ? 8.812 28.562 7.156 1 68 118 ARG A N 1
ATOM 943 C CA . ARG A 1 118 ? 10.016 28.422 7.969 1 68 118 ARG A CA 1
ATOM 944 C C . ARG A 1 118 ? 11.266 28.328 7.09 1 68 118 ARG A C 1
ATOM 946 O O . ARG A 1 118 ? 12.305 28.891 7.422 1 68 118 ARG A O 1
ATOM 953 N N . ASN A 1 119 ? 11.109 27.609 6.027 1 66.56 119 ASN A N 1
ATOM 954 C CA . ASN A 1 119 ? 12.242 27.453 5.121 1 66.56 119 ASN A CA 1
ATOM 955 C C . ASN A 1 119 ? 12.602 28.75 4.422 1 66.56 119 ASN A C 1
ATOM 957 O O . ASN A 1 119 ? 13.766 28.984 4.094 1 66.56 119 ASN A O 1
ATOM 961 N N . ARG A 1 120 ? 11.57 29.531 4.199 1 59.81 120 ARG A N 1
ATOM 962 C CA . ARG A 1 120 ? 11.82 30.828 3.586 1 59.81 120 ARG A CA 1
ATOM 963 C C . ARG A 1 120 ? 12.547 31.75 4.555 1 59.81 120 ARG A C 1
ATOM 965 O O . ARG A 1 120 ? 13.352 32.594 4.141 1 59.81 120 ARG A O 1
ATOM 972 N N . TYR A 1 121 ? 12.258 31.625 5.766 1 61.19 121 TYR A N 1
ATOM 973 C CA . TYR A 1 121 ? 12.898 32.5 6.734 1 61.19 121 TYR A CA 1
ATOM 974 C C . TYR A 1 121 ? 14.32 32.062 7.031 1 61.19 121 TYR A C 1
ATOM 976 O O . TYR A 1 121 ? 15.172 32.844 7.418 1 61.19 121 TYR A O 1
ATOM 984 N N . VAL A 1 122 ? 14.5 30.781 6.883 1 59.25 122 VAL A N 1
ATOM 985 C CA . VAL A 1 122 ? 15.844 30.297 7.16 1 59.25 122 VAL A CA 1
ATOM 986 C C . VAL A 1 122 ? 16.75 30.594 5.973 1 59.25 122 VAL A C 1
ATOM 988 O O . VAL A 1 122 ? 17.984 30.5 6.082 1 59.25 122 VAL A O 1
ATOM 991 N N . LEU A 1 123 ? 16.281 30.75 4.871 1 46.22 123 LEU A N 1
ATOM 992 C CA . LEU A 1 123 ? 17.172 31.219 3.82 1 46.22 123 LEU A CA 1
ATOM 993 C C . LEU A 1 123 ? 17.453 32.719 3.986 1 46.22 123 LEU A C 1
ATOM 995 O O . LEU A 1 123 ? 16.578 33.469 4.402 1 46.22 123 LEU A O 1
ATOM 999 N N . MET B 1 1 ? 33.656 4.766 -2.457 1 20.5 1 MET B N 1
ATOM 1000 C CA . MET B 1 1 ? 32.531 5.527 -2.963 1 20.5 1 MET B CA 1
ATOM 1001 C C . MET B 1 1 ? 31.203 4.809 -2.672 1 20.5 1 MET B C 1
ATOM 1003 O O . MET B 1 1 ? 30.969 3.705 -3.172 1 20.5 1 MET B O 1
ATOM 1007 N N . VAL B 1 2 ? 30.75 4.781 -1.449 1 26.09 2 VAL B N 1
ATOM 1008 C CA . VAL B 1 2 ? 29.766 3.898 -0.824 1 26.09 2 VAL B CA 1
ATOM 1009 C C . VAL B 1 2 ? 28.406 4.074 -1.498 1 26.09 2 VAL B C 1
ATOM 1011 O O . VAL B 1 2 ? 27.812 5.152 -1.438 1 26.09 2 VAL B O 1
ATOM 1014 N N . LYS B 1 3 ? 28.234 3.68 -2.627 1 30.67 3 LYS B N 1
ATOM 1015 C CA . LYS B 1 3 ? 27.047 3.74 -3.475 1 30.67 3 LYS B CA 1
ATOM 1016 C C . LYS B 1 3 ? 25.797 3.322 -2.703 1 30.67 3 LYS B C 1
ATOM 1018 O O . LYS B 1 3 ? 25.562 2.129 -2.506 1 30.67 3 LYS B O 1
ATOM 1023 N N . ASP B 1 4 ? 25.422 3.855 -1.597 1 33.72 4 ASP B N 1
ATOM 1024 C CA . ASP B 1 4 ? 24.391 3.443 -0.649 1 33.72 4 ASP B CA 1
ATOM 1025 C C . ASP B 1 4 ? 23.016 3.443 -1.304 1 33.72 4 ASP B C 1
ATOM 1027 O O . ASP B 1 4 ? 22.281 4.434 -1.23 1 33.72 4 ASP B O 1
ATOM 1031 N N . LYS B 1 5 ? 22.922 3.098 -2.531 1 37.41 5 LYS B N 1
ATOM 1032 C CA . LYS B 1 5 ? 21.656 2.922 -3.258 1 37.41 5 LYS B CA 1
ATOM 1033 C C . LYS B 1 5 ? 20.641 2.158 -2.416 1 37.41 5 LYS B C 1
ATOM 1035 O O . LYS B 1 5 ? 20.719 0.933 -2.299 1 37.41 5 LYS B O 1
ATOM 1040 N N . THR B 1 6 ? 20.25 2.588 -1.262 1 41.81 6 THR B N 1
ATOM 1041 C CA . THR B 1 6 ? 19.281 1.849 -0.466 1 41.81 6 THR B CA 1
ATOM 1042 C C . THR B 1 6 ? 18.016 1.559 -1.282 1 41.81 6 THR B C 1
ATOM 1044 O O . THR B 1 6 ? 17.422 2.469 -1.862 1 41.81 6 THR B O 1
ATOM 1047 N N . THR B 1 7 ? 18.016 0.446 -1.968 1 42.34 7 THR B N 1
ATOM 1048 C CA . THR B 1 7 ? 16.891 -0.079 -2.729 1 42.34 7 THR B CA 1
ATOM 1049 C C . THR B 1 7 ? 15.578 0.094 -1.952 1 42.34 7 THR B C 1
ATOM 1051 O O . THR B 1 7 ? 15.602 0.361 -0.749 1 42.34 7 THR B O 1
ATOM 1054 N N . ALA B 1 8 ? 14.477 0.338 -2.748 1 43.5 8 ALA B N 1
ATOM 1055 C CA . ALA B 1 8 ? 13.148 0.313 -2.141 1 43.5 8 ALA B CA 1
ATOM 1056 C C . ALA B 1 8 ? 13.078 -0.72 -1.02 1 43.5 8 ALA B C 1
ATOM 1058 O O . ALA B 1 8 ? 12.484 -0.465 0.031 1 43.5 8 ALA B O 1
ATOM 1059 N N . TYR B 1 9 ? 13.789 -1.74 -1.341 1 44.44 9 TYR B N 1
ATOM 1060 C CA . TYR B 1 9 ? 13.867 -2.791 -0.332 1 44.44 9 TYR B CA 1
ATOM 1061 C C . TYR B 1 9 ? 14.617 -2.305 0.905 1 44.44 9 TYR B C 1
ATOM 1063 O O . TYR B 1 9 ? 14.172 -2.529 2.033 1 44.44 9 TYR B O 1
ATOM 1071 N N . GLU B 1 10 ? 15.758 -1.711 0.669 1 48.72 10 GLU B N 1
ATOM 1072 C CA . GLU B 1 10 ? 16.531 -1.256 1.82 1 48.72 10 GLU B CA 1
ATOM 1073 C C . GLU B 1 10 ? 15.789 -0.169 2.592 1 48.72 10 GLU B C 1
ATOM 1075 O O . GLU B 1 10 ? 15.82 -0.14 3.822 1 48.72 10 GLU B O 1
ATOM 1080 N N . ILE B 1 11 ? 15.258 0.658 1.877 1 47.22 11 ILE B N 1
ATOM 1081 C CA . ILE B 1 11 ? 14.453 1.684 2.529 1 47.22 11 ILE B CA 1
ATOM 1082 C C . ILE B 1 11 ? 13.281 1.03 3.27 1 47.22 11 ILE B C 1
ATOM 1084 O O . ILE B 1 11 ? 13 1.371 4.422 1 47.22 11 ILE B O 1
ATOM 1088 N N . PHE B 1 12 ? 12.742 0.089 2.529 1 45.72 12 PHE B N 1
ATOM 1089 C CA . PHE B 1 12 ? 11.648 -0.652 3.139 1 45.72 12 PHE B CA 1
ATOM 1090 C C . PHE B 1 12 ? 12.125 -1.403 4.375 1 45.72 12 PHE B C 1
ATOM 1092 O O . PHE B 1 12 ? 11.469 -1.374 5.418 1 45.72 12 PHE B O 1
ATOM 1099 N N . GLN B 1 13 ? 13.18 -2.02 4.199 1 49.78 13 GLN B N 1
ATOM 1100 C CA . GLN B 1 13 ? 13.734 -2.73 5.348 1 49.78 13 GLN B CA 1
ATOM 1101 C C . GLN B 1 13 ? 14.008 -1.774 6.504 1 49.78 13 GLN B C 1
ATOM 1103 O O . GLN B 1 13 ? 13.797 -2.123 7.668 1 49.78 13 GLN B O 1
ATOM 1108 N N . THR B 1 14 ? 14.477 -0.736 6.148 1 49 14 THR B N 1
ATOM 1109 C CA . THR B 1 14 ? 14.719 0.25 7.195 1 49 14 THR B CA 1
ATOM 1110 C C . THR B 1 14 ? 13.406 0.694 7.836 1 49 14 THR B C 1
ATOM 1112 O O . THR B 1 14 ? 13.328 0.857 9.055 1 49 14 THR B O 1
ATOM 1115 N N . ILE B 1 15 ? 12.508 0.871 7.043 1 47.69 15 ILE B N 1
ATOM 1116 C CA . ILE B 1 15 ? 11.203 1.228 7.598 1 47.69 15 ILE B CA 1
ATOM 1117 C C . ILE B 1 15 ? 10.672 0.076 8.445 1 47.69 15 ILE B C 1
ATOM 1119 O O . ILE B 1 15 ? 10.164 0.293 9.555 1 47.69 15 ILE B O 1
ATOM 1123 N N . CYS B 1 16 ? 10.82 -1.076 7.82 1 47.31 16 CYS B N 1
ATOM 1124 C CA . CYS B 1 16 ? 10.352 -2.258 8.531 1 47.31 16 CYS B CA 1
ATOM 1125 C C . CYS B 1 16 ? 11.133 -2.473 9.82 1 47.31 16 CYS B C 1
ATOM 1127 O O . CYS B 1 16 ? 10.562 -2.826 10.852 1 47.31 16 CYS B O 1
ATOM 1129 N N . SER B 1 17 ? 12.344 -2.465 9.648 1 48.75 17 SER B N 1
ATOM 1130 C CA . SER B 1 17 ? 13.133 -2.652 10.859 1 48.75 17 SER B CA 1
ATOM 1131 C C . SER B 1 17 ? 12.766 -1.63 11.922 1 48.75 17 SER B C 1
ATOM 1133 O O . SER B 1 17 ? 12.719 -1.953 13.109 1 48.75 17 SER B O 1
ATOM 1135 N N . LYS B 1 18 ? 12.672 -0.53 11.562 1 44.62 18 LYS B N 1
ATOM 1136 C CA . LYS B 1 18 ? 12.273 0.508 12.508 1 44.62 18 LYS B CA 1
ATOM 1137 C C . LYS B 1 18 ? 10.844 0.285 12.992 1 44.62 18 LYS B C 1
ATOM 1139 O O . LYS B 1 18 ? 10.531 0.536 14.156 1 44.62 18 LYS B O 1
ATOM 1144 N N . TYR B 1 19 ? 10.102 -0.188 12.086 1 44.47 19 TYR B N 1
ATOM 1145 C CA . TYR B 1 19 ? 8.688 -0.386 12.383 1 44.47 19 TYR B CA 1
ATOM 1146 C C . TYR B 1 19 ? 8.453 -1.753 13.016 1 44.47 19 TYR B C 1
ATOM 1148 O O . TYR B 1 19 ? 7.398 -1.998 13.602 1 44.47 19 TYR B O 1
ATOM 1156 N N . GLU B 1 20 ? 9.234 -2.646 12.781 1 47.38 20 GLU B N 1
ATOM 1157 C CA . GLU B 1 20 ? 9.055 -3.936 13.445 1 47.38 20 GLU B CA 1
ATOM 1158 C C . GLU B 1 20 ? 8.617 -3.756 14.898 1 47.38 20 GLU B C 1
ATOM 1160 O O . GLU B 1 20 ? 7.742 -4.473 15.383 1 47.38 20 GLU B O 1
ATOM 1165 N N . GLY B 1 21 ? 9.281 -2.98 15.492 1 42.75 21 GLY B N 1
ATOM 1166 C CA . GLY B 1 21 ? 8.844 -2.818 16.875 1 42.75 21 GLY B CA 1
ATOM 1167 C C . GLY B 1 21 ? 7.441 -2.254 16.984 1 42.75 21 GLY B C 1
ATOM 1168 O O . GLY B 1 21 ? 6.691 -2.621 17.891 1 42.75 21 GLY B O 1
ATOM 1169 N N . ALA B 1 22 ? 7.098 -1.4 16.172 1 45.06 22 ALA B N 1
ATOM 1170 C CA . ALA B 1 22 ? 5.797 -0.744 16.281 1 45.06 22 ALA B CA 1
ATOM 1171 C C . ALA B 1 22 ? 4.672 -1.664 15.82 1 45.06 22 ALA B C 1
ATOM 1173 O O . ALA B 1 22 ? 3.568 -1.63 16.375 1 45.06 22 ALA B O 1
ATOM 1174 N N . ALA B 1 23 ? 4.887 -2.504 14.688 1 47.44 23 ALA B N 1
ATOM 1175 C CA . ALA B 1 23 ? 3.906 -3.527 14.336 1 47.44 23 ALA B CA 1
ATOM 1176 C C . ALA B 1 23 ? 3.59 -4.414 15.539 1 47.44 23 ALA B C 1
ATOM 1178 O O . ALA B 1 23 ? 2.447 -4.844 15.719 1 47.44 23 ALA B O 1
ATOM 1179 N N . ILE B 1 24 ? 4.605 -4.641 16.406 1 46.28 24 ILE B N 1
ATOM 1180 C CA . ILE B 1 24 ? 4.391 -5.414 17.641 1 46.28 24 ILE B CA 1
ATOM 1181 C C . ILE B 1 24 ? 3.34 -4.719 18.5 1 46.28 24 ILE B C 1
ATOM 1183 O O . ILE B 1 24 ? 2.57 -5.383 19.203 1 46.28 24 ILE B O 1
ATOM 1187 N N . HIS B 1 25 ? 3.225 -3.484 18.344 1 55.34 25 HIS B N 1
ATOM 1188 C CA . HIS B 1 25 ? 2.336 -2.893 19.328 1 55.34 25 HIS B CA 1
ATOM 1189 C C . HIS B 1 25 ? 0.936 -2.68 18.766 1 55.34 25 HIS B C 1
ATOM 1191 O O . HIS B 1 25 ? 0.074 -2.098 19.422 1 55.34 25 HIS B O 1
ATOM 1197 N N . GLY B 1 26 ? 0.609 -3.279 17.609 1 75.19 26 GLY B N 1
ATOM 1198 C CA . GLY B 1 26 ? -0.787 -3.279 17.203 1 75.19 26 GLY B CA 1
ATOM 1199 C C . GLY B 1 26 ? -1.229 -1.963 16.594 1 75.19 26 GLY B C 1
ATOM 1200 O O . GLY B 1 26 ? -2.424 -1.667 16.531 1 75.19 26 GLY B O 1
ATOM 1201 N N . ASP B 1 27 ? -0.352 -1.063 16.25 1 85.69 27 ASP B N 1
ATOM 1202 C CA . ASP B 1 27 ? -0.751 0.212 15.656 1 85.69 27 ASP B CA 1
ATOM 1203 C C . ASP B 1 27 ? -1.153 0.041 14.195 1 85.69 27 ASP B C 1
ATOM 1205 O O . ASP B 1 27 ? -0.36 -0.434 13.383 1 85.69 27 ASP B O 1
ATOM 1209 N N . PRO B 1 28 ? -2.338 0.446 13.867 1 91.12 28 PRO B N 1
ATOM 1210 C CA . PRO B 1 28 ? -2.844 0.202 12.516 1 91.12 28 PRO B CA 1
ATOM 1211 C C . PRO B 1 28 ? -2.016 0.902 11.438 1 91.12 28 PRO B C 1
ATOM 1213 O O . PRO B 1 28 ? -1.884 0.389 10.328 1 91.12 28 PRO B O 1
ATOM 1216 N N . TYR B 1 29 ? -1.453 2.012 11.742 1 91.38 29 TYR B N 1
ATOM 1217 C CA . TYR B 1 29 ? -0.663 2.75 10.766 1 91.38 29 TYR B CA 1
ATOM 1218 C C . TYR B 1 29 ? 0.629 2.012 10.438 1 91.38 29 TYR B C 1
ATOM 1220 O O . TYR B 1 29 ? 1.034 1.944 9.273 1 91.38 29 TYR B O 1
ATOM 1228 N N . TYR B 1 30 ? 1.153 1.492 11.445 1 85.44 30 TYR B N 1
ATOM 1229 C CA . TYR B 1 30 ? 2.357 0.701 11.227 1 85.44 30 TYR B CA 1
ATOM 1230 C C . TYR B 1 30 ? 2.039 -0.577 10.461 1 85.44 30 TYR B C 1
ATOM 1232 O O . TYR B 1 30 ? 2.74 -0.931 9.508 1 85.44 30 TYR B O 1
ATOM 1240 N N . ILE B 1 31 ? 1.084 -1.251 10.875 1 88.75 31 ILE B N 1
ATOM 1241 C CA . ILE B 1 31 ? 0.691 -2.518 10.266 1 88.75 31 ILE B CA 1
ATOM 1242 C C . ILE B 1 31 ? 0.421 -2.311 8.773 1 88.75 31 ILE B C 1
ATOM 1244 O O . ILE B 1 31 ? 0.933 -3.057 7.934 1 88.75 31 ILE B O 1
ATOM 1248 N N . GLN B 1 32 ? -0.339 -1.282 8.477 1 90.62 32 GLN B N 1
ATOM 1249 C CA . GLN B 1 32 ? -0.713 -1.021 7.09 1 90.62 32 GLN B CA 1
ATOM 1250 C C . GLN B 1 32 ? 0.501 -0.616 6.258 1 90.62 32 GLN B C 1
ATOM 1252 O O . GLN B 1 32 ? 0.657 -1.062 5.121 1 90.62 32 GLN B O 1
ATOM 1257 N N . SER B 1 33 ? 1.284 0.223 6.824 1 88.31 33 SER B N 1
ATOM 1258 C CA . SER B 1 33 ? 2.484 0.653 6.113 1 88.31 33 SER B CA 1
ATOM 1259 C C . SER B 1 33 ? 3.406 -0.526 5.82 1 88.31 33 SER B C 1
ATOM 1261 O O . SER B 1 33 ? 3.982 -0.615 4.738 1 88.31 33 SER B O 1
ATOM 1263 N N . TYR B 1 34 ? 3.518 -1.397 6.793 1 86 34 TYR B N 1
ATOM 1264 C CA . TYR B 1 34 ? 4.344 -2.584 6.602 1 86 34 TYR B CA 1
ATOM 1265 C C . TYR B 1 34 ? 3.795 -3.457 5.48 1 86 34 TYR B C 1
ATOM 1267 O O . TYR B 1 34 ? 4.535 -3.861 4.582 1 86 34 TYR B O 1
ATOM 1275 N N . LEU B 1 35 ? 2.553 -3.695 5.52 1 91.06 35 LEU B N 1
ATOM 1276 C CA . LEU B 1 35 ? 1.897 -4.512 4.504 1 91.06 35 LEU B CA 1
ATOM 1277 C C . LEU B 1 35 ? 2.113 -3.924 3.111 1 91.06 35 LEU B C 1
ATOM 1279 O O . LEU B 1 35 ? 2.441 -4.648 2.17 1 91.06 35 LEU B O 1
ATOM 1283 N N . MET B 1 36 ? 1.952 -2.645 2.988 1 89.69 36 MET B N 1
ATOM 1284 C CA . MET B 1 36 ? 2.029 -1.982 1.688 1 89.69 36 MET B CA 1
ATOM 1285 C C . MET B 1 36 ? 3.473 -1.898 1.206 1 89.69 36 MET B C 1
ATOM 1287 O O . MET B 1 36 ? 3.725 -1.778 0.006 1 89.69 36 MET B O 1
ATOM 1291 N N . ALA B 1 37 ? 4.359 -2.031 2.115 1 84.06 37 ALA B N 1
ATOM 1292 C CA . ALA B 1 37 ? 5.766 -1.87 1.76 1 84.06 37 ALA B CA 1
ATOM 1293 C C . ALA B 1 37 ? 6.441 -3.225 1.559 1 84.06 37 ALA B C 1
ATOM 1295 O O . ALA B 1 37 ? 7.551 -3.299 1.021 1 84.06 37 ALA B O 1
ATOM 1296 N N . LEU B 1 38 ? 5.836 -4.258 2 1 87.44 38 LEU B N 1
ATOM 1297 C CA . LEU B 1 38 ? 6.406 -5.598 1.919 1 87.44 38 LEU B CA 1
ATOM 1298 C C . LEU B 1 38 ? 6.656 -5.996 0.467 1 87.44 38 LEU B C 1
ATOM 1300 O O . LEU B 1 38 ? 5.766 -5.863 -0.378 1 87.44 38 LEU B O 1
ATOM 1304 N N . LYS B 1 39 ? 7.895 -6.48 0.192 1 87.06 39 LYS B N 1
ATOM 1305 C CA . LYS B 1 39 ? 8.273 -6.898 -1.155 1 87.06 39 LYS B CA 1
ATOM 1306 C C . LYS B 1 39 ? 8.977 -8.25 -1.132 1 87.06 39 LYS B C 1
ATOM 1308 O O . LYS B 1 39 ? 9.773 -8.531 -0.231 1 87.06 39 LYS B O 1
ATOM 1313 N N . T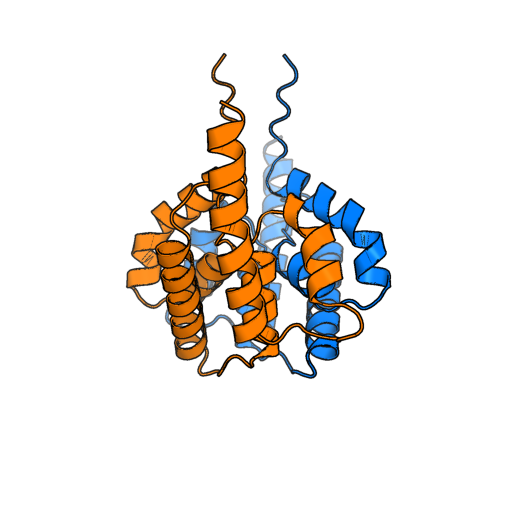YR B 1 40 ? 8.711 -8.953 -2.123 1 90.12 40 TYR B N 1
ATOM 1314 C CA . TYR B 1 40 ? 9.453 -10.188 -2.342 1 90.12 40 TYR B CA 1
ATOM 1315 C C . TYR B 1 40 ? 10.766 -9.906 -3.072 1 90.12 40 TYR B C 1
ATOM 1317 O O . TYR B 1 40 ? 10.773 -9.219 -4.098 1 90.12 40 TYR B O 1
ATOM 1325 N N . GLU B 1 41 ? 11.781 -10.445 -2.523 1 82.75 41 GLU B N 1
ATOM 1326 C CA . GLU B 1 41 ? 13.086 -10.383 -3.182 1 82.75 41 GLU B CA 1
ATOM 1327 C C . GLU B 1 41 ? 13.422 -11.711 -3.861 1 82.75 41 GLU B C 1
ATOM 1329 O O . GLU B 1 41 ? 13.367 -12.766 -3.232 1 82.75 41 GLU B O 1
ATOM 1334 N N . GLU B 1 42 ? 13.805 -11.562 -5.117 1 81.94 42 GLU B N 1
ATOM 1335 C CA . GLU B 1 42 ? 14.172 -12.773 -5.84 1 81.94 42 GLU B CA 1
ATOM 1336 C C . GLU B 1 42 ? 15.297 -13.516 -5.133 1 81.94 42 GLU B C 1
ATOM 1338 O O . GLU B 1 42 ? 16.281 -12.906 -4.703 1 81.94 42 GLU B O 1
ATOM 1343 N N . GLY B 1 43 ? 15.125 -14.797 -4.98 1 84.25 43 GLY B N 1
ATOM 1344 C CA . GLY B 1 43 ? 16.125 -15.609 -4.301 1 84.25 43 GLY B CA 1
ATOM 1345 C C . GLY B 1 43 ? 15.812 -15.828 -2.832 1 84.25 43 GLY B C 1
ATOM 1346 O O . GLY B 1 43 ? 16.375 -16.734 -2.203 1 84.25 43 GLY B O 1
ATOM 1347 N N . ALA B 1 44 ? 14.961 -14.961 -2.252 1 85 44 ALA B N 1
ATOM 1348 C CA . ALA B 1 44 ? 14.555 -15.141 -0.861 1 85 44 ALA B CA 1
ATOM 1349 C C . ALA B 1 44 ? 13.648 -16.359 -0.711 1 85 44 ALA B C 1
ATOM 1351 O O . ALA B 1 44 ? 13.195 -16.938 -1.706 1 85 44 ALA B O 1
ATOM 1352 N N . ASP B 1 45 ? 13.461 -16.781 0.487 1 90.44 45 ASP B N 1
ATOM 1353 C CA . ASP B 1 45 ? 12.562 -17.891 0.777 1 90.44 45 ASP B CA 1
ATOM 1354 C C . ASP B 1 45 ? 11.109 -17.5 0.509 1 90.44 45 ASP B C 1
ATOM 1356 O O . ASP B 1 45 ? 10.523 -16.719 1.263 1 90.44 45 ASP B O 1
ATOM 1360 N N . LEU B 1 46 ? 10.547 -18.062 -0.465 1 92.81 46 LEU B N 1
ATOM 1361 C CA . LEU B 1 46 ? 9.203 -17.703 -0.906 1 92.81 46 LEU B CA 1
ATOM 1362 C C . LEU B 1 46 ? 8.172 -18.047 0.165 1 92.81 46 LEU B C 1
ATOM 1364 O O . LEU B 1 46 ? 7.254 -17.25 0.418 1 92.81 46 LEU B O 1
ATOM 1368 N N . MET B 1 47 ? 8.297 -19.188 0.749 1 92.81 47 MET B N 1
ATOM 1369 C CA . MET B 1 47 ? 7.32 -19.609 1.749 1 92.81 47 MET B CA 1
ATOM 1370 C C . MET B 1 47 ? 7.328 -18.672 2.951 1 92.81 47 MET B C 1
ATOM 1372 O O . MET B 1 47 ? 6.27 -18.297 3.453 1 92.81 47 MET B O 1
ATOM 1376 N N . SER B 1 48 ? 8.461 -18.312 3.385 1 92 48 SER B N 1
ATOM 1377 C CA . SER B 1 48 ? 8.562 -17.375 4.488 1 92 48 SER B CA 1
ATOM 1378 C C . SER B 1 48 ? 7.949 -16.016 4.125 1 92 48 SER B C 1
ATOM 1380 O O . SER B 1 48 ? 7.27 -15.398 4.945 1 92 48 SER B O 1
ATOM 1382 N N . PHE B 1 49 ? 8.18 -15.609 2.926 1 92.19 49 PHE B N 1
ATOM 1383 C CA . PHE B 1 49 ? 7.617 -14.352 2.451 1 92.19 49 PHE B CA 1
ATOM 1384 C C . PHE B 1 49 ? 6.094 -14.406 2.443 1 92.19 49 PHE B C 1
ATOM 1386 O O . PHE B 1 49 ? 5.434 -13.477 2.912 1 92.19 49 PHE B O 1
ATOM 1393 N N . ILE B 1 50 ? 5.555 -15.484 1.956 1 95.19 50 ILE B N 1
ATOM 1394 C CA . ILE B 1 50 ? 4.105 -15.625 1.847 1 95.19 50 ILE B CA 1
ATOM 1395 C C . ILE B 1 50 ? 3.482 -15.633 3.24 1 95.19 50 ILE B C 1
ATOM 1397 O O . ILE B 1 50 ? 2.447 -15 3.469 1 95.19 50 ILE B O 1
ATOM 1401 N N . ILE B 1 51 ? 4.086 -16.312 4.094 1 93.38 51 ILE B N 1
ATOM 1402 C CA . ILE B 1 51 ? 3.596 -16.344 5.469 1 93.38 51 ILE B CA 1
ATOM 1403 C C . ILE B 1 51 ? 3.602 -14.938 6.059 1 93.38 51 ILE B C 1
ATOM 1405 O O . ILE B 1 51 ? 2.615 -14.508 6.66 1 93.38 51 ILE B O 1
ATOM 1409 N N . ASP B 1 52 ? 4.664 -14.234 5.883 1 91.06 52 ASP B N 1
ATOM 1410 C CA . ASP B 1 52 ? 4.781 -12.867 6.375 1 91.06 52 ASP B CA 1
ATOM 1411 C C . ASP B 1 52 ? 3.691 -11.977 5.777 1 91.06 52 ASP B C 1
ATOM 1413 O O . ASP B 1 52 ? 3.08 -11.172 6.488 1 91.06 52 ASP B O 1
ATOM 1417 N N . LEU B 1 53 ? 3.492 -12.148 4.516 1 94.12 53 LEU B N 1
ATOM 1418 C CA . LEU B 1 53 ? 2.484 -11.359 3.824 1 94.12 53 LEU B CA 1
ATOM 1419 C C . LEU B 1 53 ? 1.09 -11.664 4.359 1 94.12 53 LEU B C 1
ATOM 1421 O O . LEU B 1 53 ? 0.319 -10.742 4.652 1 94.12 53 LEU B O 1
ATOM 1425 N N . GLU B 1 54 ? 0.788 -12.883 4.516 1 95.19 54 GLU B N 1
ATOM 1426 C CA . GLU B 1 54 ? -0.537 -13.281 4.98 1 95.19 54 GLU B CA 1
ATOM 1427 C C . GLU B 1 54 ? -0.763 -12.859 6.43 1 95.19 54 GLU B C 1
ATOM 1429 O O . GLU B 1 54 ? -1.864 -12.445 6.797 1 95.19 54 GLU B O 1
ATOM 1434 N N . GLU B 1 55 ? 0.247 -12.953 7.199 1 92.19 55 GLU B N 1
ATOM 1435 C CA . GLU B 1 55 ? 0.148 -12.477 8.57 1 92.19 55 GLU B CA 1
ATOM 1436 C C . GLU B 1 55 ? -0.078 -10.969 8.617 1 92.19 55 GLU B C 1
ATOM 1438 O O . GLU B 1 55 ? -0.847 -10.477 9.445 1 92.19 55 GLU B O 1
ATOM 1443 N N . SER B 1 56 ? 0.604 -10.273 7.777 1 91.94 56 SER B N 1
ATOM 1444 C CA . SER B 1 56 ? 0.424 -8.828 7.703 1 91.94 56 SER B CA 1
ATOM 1445 C C . SER B 1 56 ? -0.984 -8.469 7.238 1 91.94 56 SER B C 1
ATOM 1447 O O . SER B 1 56 ? -1.591 -7.527 7.75 1 91.94 56 SER B O 1
ATOM 1449 N N . MET B 1 57 ? -1.496 -9.211 6.289 1 94.56 57 MET B N 1
ATOM 1450 C CA . MET B 1 57 ? -2.863 -9 5.824 1 94.56 57 MET B CA 1
ATOM 1451 C C . MET B 1 57 ? -3.865 -9.242 6.949 1 94.56 57 MET B C 1
ATOM 1453 O O . MET B 1 57 ? -4.82 -8.477 7.109 1 94.56 57 MET B O 1
ATOM 1457 N N . LYS B 1 58 ? -3.615 -10.273 7.641 1 93.75 58 LYS B N 1
ATOM 1458 C CA . LYS B 1 58 ? -4.48 -10.594 8.773 1 93.75 58 LYS B CA 1
ATOM 1459 C C . LYS B 1 58 ? -4.434 -9.492 9.828 1 93.75 58 LYS B C 1
ATOM 1461 O O . LYS B 1 58 ? -5.473 -9.07 10.336 1 93.75 58 LYS B O 1
ATOM 1466 N N . ALA B 1 59 ? -3.287 -9.07 10.164 1 91.12 59 ALA B N 1
ATOM 1467 C CA . ALA B 1 59 ? -3.119 -8 11.141 1 91.12 59 ALA B CA 1
ATOM 1468 C C . ALA B 1 59 ? -3.832 -6.73 10.695 1 91.12 59 ALA B C 1
ATOM 1470 O O . ALA B 1 59 ? -4.484 -6.062 11.5 1 91.12 59 ALA B O 1
ATOM 1471 N N . ALA B 1 60 ? -3.678 -6.406 9.422 1 91.44 60 ALA B N 1
ATOM 1472 C CA . ALA B 1 60 ? -4.336 -5.219 8.883 1 91.44 60 ALA B CA 1
ATOM 1473 C C . ALA B 1 60 ? -5.855 -5.348 8.977 1 91.44 60 ALA B C 1
ATOM 1475 O O . ALA B 1 60 ? -6.547 -4.391 9.328 1 91.44 60 ALA B O 1
ATOM 1476 N N . SER B 1 61 ? -6.324 -6.531 8.625 1 92.62 61 SER B N 1
ATOM 1477 C CA . SER B 1 61 ? -7.754 -6.805 8.711 1 92.62 61 SER B CA 1
ATOM 1478 C C . SER B 1 61 ? -8.266 -6.664 10.141 1 92.62 61 SER B C 1
ATOM 1480 O O . SER B 1 61 ? -9.312 -6.062 10.375 1 92.62 61 SER B O 1
ATOM 1482 N N . GLU B 1 62 ? -7.562 -7.164 11.031 1 90.31 62 GLU B N 1
ATOM 1483 C CA . GLU B 1 62 ? -7.945 -7.09 12.438 1 90.31 62 GLU B CA 1
ATOM 1484 C C . GLU B 1 62 ? -7.895 -5.652 12.945 1 90.31 62 GLU B C 1
ATOM 1486 O O . GLU B 1 62 ? -8.789 -5.219 13.68 1 90.31 62 GLU B O 1
ATOM 1491 N N . ALA B 1 63 ? -6.879 -4.953 12.523 1 88.06 63 ALA B N 1
ATOM 1492 C CA . ALA B 1 63 ? -6.695 -3.578 12.984 1 88.06 63 ALA B CA 1
ATOM 1493 C C . ALA B 1 63 ? -7.82 -2.676 12.484 1 88.06 63 ALA B C 1
ATOM 1495 O O . ALA B 1 63 ? -8.203 -1.718 13.164 1 88.06 63 ALA B O 1
ATOM 1496 N N . THR B 1 64 ? -8.336 -2.988 11.336 1 90.12 64 THR B N 1
ATOM 1497 C CA . THR B 1 64 ? -9.352 -2.129 10.734 1 90.12 64 THR B CA 1
ATOM 1498 C C . THR B 1 64 ? -10.734 -2.762 10.836 1 90.12 64 THR B C 1
ATOM 1500 O O . THR B 1 64 ? -11.711 -2.229 10.305 1 90.12 64 THR B O 1
ATOM 1503 N N . ASN B 1 65 ? -10.805 -3.947 11.43 1 89 65 ASN B N 1
ATOM 1504 C CA . ASN B 1 65 ? -12.055 -4.695 11.555 1 89 65 ASN B CA 1
ATOM 1505 C C . ASN B 1 65 ? -12.703 -4.922 10.188 1 89 65 ASN B C 1
ATOM 1507 O O . ASN B 1 65 ? -13.891 -4.664 10.008 1 89 65 ASN B O 1
ATOM 1511 N N . SER B 1 66 ? -11.836 -5.254 9.273 1 88.19 66 SER B N 1
ATOM 1512 C CA . SER B 1 66 ? -12.305 -5.531 7.918 1 88.19 66 SER B CA 1
ATOM 1513 C C . SER B 1 66 ? -11.688 -6.82 7.375 1 88.19 66 SER B C 1
ATOM 1515 O O . SER B 1 66 ? -10.594 -7.207 7.773 1 88.19 66 SER B O 1
ATOM 1517 N N . LEU B 1 67 ? -12.516 -7.488 6.574 1 89.94 67 LEU B N 1
ATOM 1518 C CA . LEU B 1 67 ? -12.008 -8.688 5.918 1 89.94 67 LEU B CA 1
ATOM 1519 C C . LEU B 1 67 ? -11.531 -8.367 4.504 1 89.94 67 LEU B C 1
ATOM 1521 O O . LEU B 1 67 ? -12.203 -7.652 3.762 1 89.94 67 LEU B O 1
ATOM 1525 N N . LEU B 1 68 ? -10.406 -8.812 4.254 1 93.75 68 LEU B N 1
ATOM 1526 C CA . LEU B 1 68 ? -9.898 -8.648 2.896 1 93.75 68 LEU B CA 1
ATOM 1527 C C . LEU B 1 68 ? -10.547 -9.664 1.954 1 93.75 68 LEU B C 1
ATOM 1529 O O . LEU B 1 68 ? -10.594 -10.859 2.258 1 93.75 68 LEU B O 1
ATOM 1533 N N . SER B 1 69 ? -11.047 -9.164 0.873 1 94.62 69 SER B N 1
ATOM 1534 C CA . SER B 1 69 ? -11.586 -10.055 -0.153 1 94.62 69 SER B CA 1
ATOM 1535 C C . SER B 1 69 ? -10.469 -10.797 -0.877 1 94.62 69 SER B C 1
ATOM 1537 O O . SER B 1 69 ? -9.289 -10.453 -0.736 1 94.62 69 SER B O 1
ATOM 1539 N N . ASP B 1 70 ? -10.859 -11.805 -1.648 1 96 70 ASP B N 1
ATOM 1540 C CA . ASP B 1 70 ? -9.914 -12.555 -2.477 1 96 70 ASP B CA 1
ATOM 1541 C C . ASP B 1 70 ? -9.195 -11.633 -3.457 1 96 70 ASP B C 1
ATOM 1543 O O . ASP B 1 70 ? -7.988 -11.758 -3.662 1 96 70 ASP B O 1
ATOM 1547 N N . GLU B 1 71 ? -9.922 -10.664 -3.977 1 94.88 71 GLU B N 1
ATOM 1548 C CA . GLU B 1 71 ? -9.375 -9.695 -4.922 1 94.88 71 GLU B CA 1
ATOM 1549 C C . GLU B 1 71 ? -8.328 -8.797 -4.258 1 94.88 71 GLU B C 1
ATOM 1551 O O . GLU B 1 71 ? -7.27 -8.539 -4.828 1 94.88 71 GLU B O 1
ATOM 1556 N N . GLN B 1 72 ? -8.648 -8.406 -3.057 1 94.56 72 GLN B N 1
ATOM 1557 C CA . GLN B 1 72 ? -7.734 -7.527 -2.336 1 94.56 72 GLN B CA 1
ATOM 1558 C C . GLN B 1 72 ? -6.445 -8.25 -1.962 1 94.56 72 GLN B C 1
ATOM 1560 O O . GLN B 1 72 ? -5.352 -7.699 -2.096 1 94.56 72 GLN B O 1
ATOM 1565 N N . LYS B 1 73 ? -6.578 -9.461 -1.519 1 97.19 73 LYS B N 1
ATOM 1566 C CA . LYS B 1 73 ? -5.398 -10.258 -1.204 1 97.19 73 LYS B CA 1
ATOM 1567 C C . LYS B 1 73 ? -4.516 -10.445 -2.436 1 97.19 73 LYS B C 1
ATOM 1569 O O . LYS B 1 73 ? -3.291 -10.336 -2.354 1 97.19 73 LYS B O 1
ATOM 1574 N N . SER B 1 74 ? -5.145 -10.727 -3.564 1 97.56 74 SER B N 1
ATOM 1575 C CA . SER B 1 74 ? -4.441 -10.891 -4.828 1 97.56 74 SER B CA 1
ATOM 1576 C C . SER B 1 74 ? -3.693 -9.617 -5.215 1 97.56 74 SER B C 1
ATOM 1578 O O . SER B 1 74 ? -2.551 -9.672 -5.672 1 97.56 74 SER B O 1
ATOM 1580 N N . LEU B 1 75 ? -4.324 -8.477 -4.973 1 95.94 75 LEU B N 1
ATOM 1581 C CA . LEU B 1 75 ? -3.719 -7.195 -5.301 1 95.94 75 LEU B CA 1
ATOM 1582 C C . LEU B 1 75 ? -2.49 -6.938 -4.434 1 95.94 75 LEU B C 1
ATOM 1584 O O . LEU B 1 75 ? -1.459 -6.477 -4.934 1 95.94 75 LEU B O 1
ATOM 1588 N N . TYR B 1 76 ? -2.564 -7.234 -3.162 1 95.94 76 TYR B N 1
ATOM 1589 C CA . TYR B 1 76 ? -1.424 -7.047 -2.273 1 95.94 76 TYR B CA 1
ATOM 1590 C C . TYR B 1 76 ? -0.269 -7.961 -2.672 1 95.94 76 TYR B C 1
ATOM 1592 O O . TYR B 1 76 ? 0.886 -7.527 -2.707 1 95.94 76 TYR B O 1
ATOM 1600 N N . LEU B 1 77 ? -0.613 -9.203 -2.91 1 97.12 77 LEU B N 1
ATOM 1601 C CA . LEU B 1 77 ? 0.438 -10.133 -3.309 1 97.12 77 LEU B CA 1
ATOM 1602 C C . LEU B 1 77 ? 1.116 -9.672 -4.594 1 97.12 77 LEU B C 1
ATOM 1604 O O . LEU B 1 77 ? 2.346 -9.625 -4.668 1 97.12 77 LEU B O 1
ATOM 1608 N N . CYS B 1 78 ? 0.399 -9.289 -5.562 1 94.88 78 CYS B N 1
ATOM 1609 C CA . CYS B 1 78 ? 0.955 -8.82 -6.828 1 94.88 78 CYS B CA 1
ATOM 1610 C C . CYS B 1 78 ? 1.843 -7.602 -6.617 1 94.88 78 CYS B C 1
ATOM 1612 O O . CYS B 1 78 ? 2.928 -7.512 -7.191 1 94.88 78 CYS B O 1
ATOM 1614 N N . HIS B 1 79 ? 1.352 -6.719 -5.805 1 91.94 79 HIS B N 1
ATOM 1615 C CA . HIS B 1 79 ? 2.096 -5.5 -5.516 1 91.94 79 HIS B CA 1
ATOM 1616 C C . HIS B 1 79 ? 3.443 -5.812 -4.875 1 91.94 79 HIS B C 1
ATOM 1618 O O . HIS B 1 79 ? 4.414 -5.078 -5.062 1 91.94 79 HIS B O 1
ATOM 1624 N N . SER B 1 80 ? 3.49 -6.852 -4.129 1 92.06 80 SER B N 1
ATOM 1625 C CA . SER B 1 80 ? 4.691 -7.199 -3.373 1 92.06 80 SER B CA 1
ATOM 1626 C C . SER B 1 80 ? 5.719 -7.895 -4.258 1 92.06 80 SER B C 1
ATOM 1628 O O . SER B 1 80 ? 6.871 -8.07 -3.857 1 92.06 80 SER B O 1
ATOM 1630 N N . LEU B 1 81 ? 5.387 -8.227 -5.438 1 92.19 81 LEU B N 1
ATOM 1631 C CA . LEU B 1 81 ? 6.273 -8.977 -6.316 1 92.19 81 LEU B CA 1
ATOM 1632 C C . LEU B 1 81 ? 7.195 -8.047 -7.094 1 92.19 81 LEU B C 1
ATOM 1634 O O . LEU B 1 81 ? 6.871 -6.871 -7.289 1 92.19 81 LEU B O 1
ATOM 1638 N N . PRO B 1 82 ? 8.305 -8.656 -7.559 1 84.81 82 PRO B N 1
ATOM 1639 C CA . PRO B 1 82 ? 9.203 -7.844 -8.375 1 84.81 82 PRO B CA 1
ATOM 1640 C C . PRO B 1 82 ? 8.539 -7.34 -9.656 1 84.81 82 PRO B C 1
ATOM 1642 O O . PRO B 1 82 ? 7.773 -8.07 -10.289 1 84.81 82 PRO B O 1
ATOM 1645 N N . THR B 1 83 ? 8.953 -6.188 -10.031 1 81.62 83 THR B N 1
ATOM 1646 C CA . THR B 1 83 ? 8.367 -5.543 -11.203 1 81.62 83 THR B CA 1
ATOM 1647 C C . THR B 1 83 ? 8.672 -6.34 -12.469 1 81.62 83 THR B C 1
ATOM 1649 O O . THR B 1 83 ? 7.891 -6.328 -13.414 1 81.62 83 THR B O 1
ATOM 1652 N N . VAL B 1 84 ? 9.734 -7.023 -12.5 1 81.69 84 VAL B N 1
ATOM 1653 C CA . VAL B 1 84 ? 10.164 -7.793 -13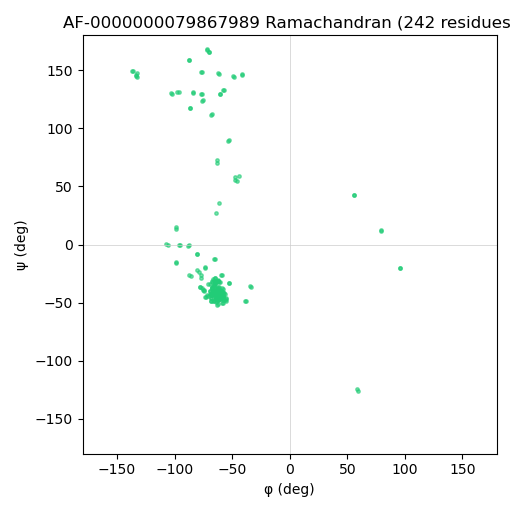.664 1 81.69 84 VAL B CA 1
ATOM 1654 C C . VAL B 1 84 ? 9.172 -8.922 -13.93 1 81.69 84 VAL B C 1
ATOM 1656 O O . VAL B 1 84 ? 9.172 -9.516 -15.016 1 81.69 84 VAL B O 1
ATOM 1659 N N . TRP B 1 85 ? 8.242 -9.211 -12.961 1 87.62 85 TRP B N 1
ATOM 1660 C CA . TRP B 1 85 ? 7.273 -10.297 -13.117 1 87.62 85 TRP B CA 1
ATOM 1661 C C . TRP B 1 85 ? 6.016 -9.805 -13.828 1 87.62 85 TRP B C 1
ATOM 1663 O O . TRP B 1 85 ? 5.117 -10.594 -14.133 1 87.62 85 TRP B O 1
ATOM 1673 N N . LYS B 1 86 ? 5.906 -8.57 -14.188 1 84.12 86 LYS B N 1
ATOM 1674 C CA . LYS B 1 86 ? 4.699 -7.957 -14.727 1 84.12 86 LYS B CA 1
ATOM 1675 C C . LYS B 1 86 ? 4.234 -8.68 -15.992 1 84.12 86 LYS B C 1
ATOM 1677 O O . LYS B 1 86 ? 3.047 -8.961 -16.156 1 84.12 86 LYS B O 1
ATOM 1682 N N . PRO B 1 87 ? 5.152 -8.945 -16.906 1 86.88 87 PRO B N 1
ATOM 1683 C CA . PRO B 1 87 ? 4.684 -9.664 -18.094 1 86.88 87 PRO B CA 1
ATOM 1684 C C . PRO B 1 87 ? 4.066 -11.023 -17.75 1 86.88 87 PRO B C 1
ATOM 1686 O O . PRO B 1 87 ? 3.055 -11.406 -18.344 1 86.88 87 PRO B O 1
ATOM 1689 N N . GLU B 1 88 ? 4.617 -11.797 -16.812 1 90.75 88 GLU B N 1
ATOM 1690 C CA . GLU B 1 88 ? 4.062 -13.086 -16.406 1 90.75 88 GLU B CA 1
ATOM 1691 C C . GLU B 1 88 ? 2.713 -12.914 -15.711 1 90.75 88 GLU B C 1
ATOM 1693 O O . GLU B 1 88 ? 1.802 -13.719 -15.906 1 90.75 88 GLU B O 1
ATOM 1698 N N . LEU B 1 89 ? 2.65 -11.883 -14.898 1 92.25 89 LEU B N 1
ATOM 1699 C CA . LEU B 1 89 ? 1.388 -11.602 -14.227 1 92.25 89 LEU B CA 1
ATOM 1700 C C . LEU B 1 89 ? 0.274 -11.352 -15.242 1 92.25 89 LEU B C 1
ATOM 1702 O O . LEU B 1 89 ? -0.863 -11.781 -15.031 1 92.25 89 LEU B O 1
ATOM 1706 N N . ALA B 1 90 ? 0.589 -10.664 -16.281 1 89.69 90 ALA B N 1
ATOM 1707 C CA . ALA B 1 90 ? -0.382 -10.414 -17.344 1 89.69 90 ALA B CA 1
ATOM 1708 C C . ALA B 1 90 ? -0.857 -11.719 -17.969 1 89.69 90 ALA B C 1
ATOM 1710 O O . ALA B 1 90 ? -2.049 -11.891 -18.234 1 89.69 90 ALA B O 1
ATOM 1711 N N . VAL B 1 91 ? 0.081 -12.625 -18.188 1 93 91 VAL B N 1
ATOM 1712 C CA . VAL B 1 91 ? -0.244 -13.938 -18.734 1 93 91 VAL B CA 1
ATOM 1713 C C . VAL B 1 91 ? -1.124 -14.711 -17.766 1 93 91 VAL B C 1
ATOM 1715 O O . VAL B 1 91 ? -2.137 -15.297 -18.156 1 93 91 VAL B O 1
ATOM 1718 N N . TRP B 1 92 ? -0.737 -14.719 -16.453 1 95.25 92 TRP B N 1
ATOM 1719 C CA . TRP B 1 92 ? -1.491 -15.438 -15.422 1 95.25 92 TRP B CA 1
ATOM 1720 C C . TRP B 1 92 ? -2.908 -14.891 -15.305 1 95.25 92 TRP B C 1
ATOM 1722 O O . TRP B 1 92 ? -3.854 -15.641 -15.055 1 95.25 92 TRP B O 1
ATOM 1732 N N . LYS B 1 93 ? -2.998 -13.641 -15.43 1 94.19 93 LYS B N 1
ATOM 1733 C CA . LYS B 1 93 ? -4.297 -12.977 -15.312 1 94.19 93 LYS B CA 1
ATOM 1734 C C . LYS B 1 93 ? -5.18 -13.281 -16.516 1 94.19 93 LYS B C 1
ATOM 1736 O O . LYS B 1 93 ? -6.391 -13.477 -16.375 1 94.19 93 LYS B O 1
ATOM 1741 N N . GLY B 1 94 ? -4.562 -13.211 -17.766 1 91.5 94 GLY B N 1
ATOM 1742 C CA . GLY B 1 94 ? -5.344 -13.383 -18.969 1 91.5 94 GLY B CA 1
ATOM 1743 C C . GLY B 1 94 ? -6.465 -12.375 -19.109 1 91.5 94 GLY B C 1
ATOM 1744 O O . GLY B 1 94 ? -6.242 -11.164 -18.969 1 91.5 94 GLY B O 1
ATOM 1745 N N . SER B 1 95 ? -7.711 -12.852 -19.297 1 90.88 95 SER B N 1
ATOM 1746 C CA . SER B 1 95 ? -8.859 -11.977 -19.531 1 90.88 95 SER B CA 1
ATOM 1747 C C . SER B 1 95 ? -9.602 -11.703 -18.219 1 90.88 95 SER B C 1
ATOM 1749 O O . SER B 1 95 ? -10.562 -10.93 -18.203 1 90.88 95 SER B O 1
ATOM 1751 N N . GLN B 1 96 ? -9.156 -12.258 -17.125 1 92.81 96 GLN B N 1
ATOM 1752 C CA . GLN B 1 96 ? -9.836 -12.07 -15.844 1 92.81 96 GLN B CA 1
ATOM 1753 C C . GLN B 1 96 ? -9.547 -10.695 -15.266 1 92.81 96 GLN B C 1
ATOM 1755 O O . GLN B 1 96 ? -8.5 -10.102 -15.539 1 92.81 96 GLN B O 1
ATOM 1760 N N . LYS B 1 97 ? -10.469 -10.25 -14.617 1 91.06 97 LYS B N 1
ATOM 1761 C CA . LYS B 1 97 ? -10.258 -8.977 -13.938 1 91.06 97 LYS B CA 1
ATOM 1762 C C . LYS B 1 97 ? -9.234 -9.117 -12.812 1 91.06 97 LYS B C 1
ATOM 1764 O O . LYS B 1 97 ? -8.422 -8.211 -12.586 1 91.06 97 LYS B O 1
ATOM 1769 N N . PHE B 1 98 ? -9.344 -10.359 -12.133 1 94.5 98 PHE B N 1
ATOM 1770 C CA . PHE B 1 98 ? -8.43 -10.664 -11.039 1 94.5 98 PHE B CA 1
ATOM 1771 C C . PHE B 1 98 ? -7.941 -12.109 -11.133 1 94.5 98 PHE B C 1
ATOM 1773 O O . PHE B 1 98 ? -8.641 -12.977 -11.664 1 94.5 98 PHE B O 1
ATOM 1780 N N . ILE B 1 99 ? -6.754 -12.25 -10.664 1 97.06 99 ILE B N 1
ATOM 1781 C CA . ILE B 1 99 ? -6.285 -13.602 -10.406 1 97.06 99 ILE B CA 1
ATOM 1782 C C . ILE B 1 99 ? -6.703 -14.039 -9.008 1 97.06 99 ILE B C 1
ATOM 1784 O O . ILE B 1 99 ? -6.359 -13.383 -8.016 1 97.06 99 ILE B O 1
ATOM 1788 N N . PRO B 1 100 ? -7.512 -15.078 -8.938 1 97.69 100 PRO B N 1
ATOM 1789 C CA . PRO B 1 100 ? -7.793 -15.547 -7.578 1 97.69 100 PRO B CA 1
ATOM 1790 C C . PRO B 1 100 ? -6.531 -15.719 -6.738 1 97.69 100 PRO B C 1
ATOM 1792 O O . PRO B 1 100 ? -5.504 -16.172 -7.25 1 97.69 100 PRO B O 1
ATOM 1795 N N . TYR B 1 101 ? -6.605 -15.438 -5.488 1 97.88 101 TYR B N 1
ATOM 1796 C CA . TYR B 1 101 ? -5.441 -15.383 -4.613 1 97.88 101 TYR B CA 1
ATOM 1797 C C . TYR B 1 101 ? -4.695 -16.703 -4.613 1 97.88 101 TYR B C 1
ATOM 1799 O O . TYR B 1 101 ? -3.475 -16.75 -4.77 1 97.88 101 TYR B O 1
ATOM 1807 N N . GLU B 1 102 ? -5.406 -17.828 -4.41 1 97.94 102 GLU B N 1
ATOM 1808 C CA . GLU B 1 102 ? -4.77 -19.141 -4.336 1 97.94 102 GLU B CA 1
ATOM 1809 C C . GLU B 1 102 ? -4.129 -19.516 -5.668 1 97.94 102 GLU B C 1
ATOM 1811 O O . GLU B 1 102 ? -3.088 -20.172 -5.699 1 97.94 102 GLU B O 1
ATOM 1816 N N . ASP B 1 103 ? -4.691 -19.094 -6.781 1 97.94 103 ASP B N 1
ATOM 1817 C CA . ASP B 1 103 ? -4.105 -19.344 -8.094 1 97.94 103 ASP B CA 1
ATOM 1818 C C . ASP B 1 103 ? -2.805 -18.562 -8.273 1 97.94 103 ASP B C 1
ATOM 1820 O O . ASP B 1 103 ? -1.822 -19.094 -8.797 1 97.94 103 ASP B O 1
ATOM 1824 N N . LEU B 1 104 ? -2.863 -17.312 -7.895 1 97.88 104 LEU B N 1
ATOM 1825 C CA . LEU B 1 104 ? -1.661 -16.5 -7.973 1 97.88 104 LEU B CA 1
ATOM 1826 C C . LEU B 1 104 ? -0.527 -17.109 -7.16 1 97.88 104 LEU B C 1
ATOM 1828 O O . LEU B 1 104 ? 0.606 -17.203 -7.637 1 97.88 104 LEU B O 1
ATOM 1832 N N . LYS B 1 105 ? -0.811 -17.578 -5.98 1 96.94 105 LYS B N 1
ATOM 1833 C CA . LYS B 1 105 ? 0.18 -18.25 -5.145 1 96.94 105 LYS B CA 1
ATOM 1834 C C . LYS B 1 105 ? 0.768 -19.453 -5.859 1 96.94 105 LYS B C 1
ATOM 1836 O O . LYS B 1 105 ? 1.983 -19.656 -5.855 1 96.94 105 LYS B O 1
ATOM 1841 N N . ARG B 1 106 ? -0.076 -20.188 -6.426 1 96.69 106 ARG B N 1
ATOM 1842 C CA . ARG B 1 106 ? 0.364 -21.391 -7.129 1 96.69 106 ARG B CA 1
ATOM 1843 C C . ARG B 1 106 ? 1.277 -21.047 -8.297 1 96.69 106 ARG B C 1
ATOM 1845 O O . ARG B 1 106 ? 2.287 -21.719 -8.523 1 96.69 106 ARG B O 1
ATOM 1852 N N . HIS B 1 107 ? 0.909 -20.031 -9.102 1 96.38 107 HIS B N 1
ATOM 1853 C CA . HIS B 1 107 ? 1.748 -19.594 -10.203 1 96.38 107 HIS B CA 1
ATOM 1854 C C . HIS B 1 107 ? 3.139 -19.203 -9.719 1 96.38 107 HIS B C 1
ATOM 1856 O O . HIS B 1 107 ? 4.145 -19.562 -10.328 1 96.38 107 HIS B O 1
ATOM 1862 N N . ILE B 1 108 ? 3.188 -18.516 -8.609 1 96 108 ILE B N 1
ATOM 1863 C CA . ILE B 1 108 ? 4.441 -18.031 -8.047 1 96 108 ILE B CA 1
ATOM 1864 C C . ILE B 1 108 ? 5.277 -19.219 -7.559 1 96 108 ILE B C 1
ATOM 1866 O O . ILE B 1 108 ? 6.484 -19.281 -7.801 1 96 108 ILE B O 1
ATOM 1870 N N . GLU B 1 109 ? 4.637 -20.125 -6.906 1 93.81 109 GLU B N 1
ATOM 1871 C CA . GLU B 1 109 ? 5.305 -21.312 -6.375 1 93.81 109 GLU B CA 1
ATOM 1872 C C . GLU B 1 109 ? 5.895 -22.156 -7.496 1 93.81 109 GLU B C 1
ATOM 1874 O O . GLU B 1 109 ? 6.906 -22.828 -7.301 1 93.81 109 GLU B O 1
ATOM 1879 N N . THR B 1 110 ? 5.289 -22.125 -8.609 1 92.81 110 THR B N 1
ATOM 1880 C CA . THR B 1 110 ? 5.777 -22.859 -9.773 1 92.81 110 THR B CA 1
ATOM 1881 C C . THR B 1 110 ? 6.949 -22.125 -10.422 1 92.81 110 THR B C 1
ATOM 1883 O O . THR B 1 110 ? 7.906 -22.766 -10.875 1 92.81 110 THR B O 1
ATOM 1886 N N . LYS B 1 111 ? 6.867 -20.859 -10.414 1 91.44 111 LYS B N 1
ATOM 1887 C CA . LYS B 1 111 ? 7.871 -20.047 -11.086 1 91.44 111 LYS B CA 1
ATOM 1888 C C . LYS B 1 111 ? 9.188 -20.031 -10.312 1 91.44 111 LYS B C 1
ATOM 1890 O O . LYS B 1 111 ? 10.258 -20.141 -10.906 1 91.44 111 LYS B O 1
ATOM 1895 N N . VAL B 1 112 ? 9.148 -19.859 -9.039 1 86.44 112 VAL B N 1
ATOM 1896 C CA . VAL B 1 112 ? 10.312 -19.578 -8.211 1 86.44 112 VAL B CA 1
ATOM 1897 C C . VAL B 1 112 ? 11.289 -20.75 -8.266 1 86.44 112 VAL B C 1
ATOM 1899 O O . VAL B 1 112 ? 12.477 -20.562 -8.555 1 86.44 112 VAL B O 1
ATOM 1902 N N . PRO B 1 113 ? 10.859 -21.938 -8.086 1 78.94 113 PRO B N 1
ATOM 1903 C CA . PRO B 1 113 ? 11.812 -23.047 -8.219 1 78.94 113 PRO B CA 1
ATOM 1904 C C . PRO B 1 113 ? 12.359 -23.188 -9.641 1 78.94 113 PRO B C 1
ATOM 1906 O O . PRO B 1 113 ? 13.523 -23.547 -9.82 1 78.94 113 PRO B O 1
ATOM 1909 N N . ASN B 1 114 ? 11.57 -22.891 -10.617 1 75.69 114 ASN B N 1
ATOM 1910 C CA . ASN B 1 114 ? 12 -22.969 -12.008 1 75.69 114 ASN B CA 1
ATOM 1911 C C . ASN B 1 114 ? 13.094 -21.953 -12.312 1 75.69 114 ASN B C 1
ATOM 1913 O O . ASN B 1 114 ? 14.047 -22.25 -13.031 1 75.69 114 ASN B O 1
ATOM 1917 N N . GLU B 1 115 ? 12.992 -20.828 -11.688 1 73.44 115 GLU B N 1
ATOM 1918 C CA . GLU B 1 115 ? 14 -19.781 -11.859 1 73.44 115 GLU B CA 1
ATOM 1919 C C . GLU B 1 115 ? 15.289 -20.141 -11.117 1 73.44 115 GLU B C 1
ATOM 1921 O O . GLU B 1 115 ? 16.391 -19.906 -11.625 1 73.44 115 GLU B O 1
ATOM 1926 N N . GLN B 1 116 ? 15.109 -20.672 -9.977 1 69.81 116 GLN B N 1
ATOM 1927 C CA . GLN B 1 116 ? 16.281 -21.078 -9.203 1 69.81 116 GLN B CA 1
ATOM 1928 C C . GLN B 1 116 ? 17.031 -22.219 -9.898 1 69.81 116 GLN B C 1
ATOM 1930 O O . GLN B 1 116 ? 18.266 -22.219 -9.922 1 69.81 116 GLN B O 1
ATOM 1935 N N . ALA B 1 117 ? 16.234 -23.094 -10.406 1 66.5 117 ALA B N 1
ATOM 1936 C CA . ALA B 1 117 ? 16.828 -24.188 -11.164 1 66.5 117 ALA B CA 1
ATOM 1937 C C . ALA B 1 117 ? 17.547 -23.672 -12.406 1 66.5 117 ALA B C 1
ATOM 1939 O O . ALA B 1 117 ? 18.656 -24.125 -12.711 1 66.5 117 ALA B O 1
ATOM 1940 N N . ARG B 1 118 ? 16.969 -22.703 -13.023 1 68.06 118 ARG B N 1
ATOM 1941 C CA . ARG B 1 118 ? 17.562 -22.109 -14.219 1 68.06 118 ARG B CA 1
ATOM 1942 C C . ARG B 1 118 ? 18.875 -21.406 -13.883 1 68.06 118 ARG B C 1
ATOM 1944 O O . ARG B 1 118 ? 19.844 -21.484 -14.641 1 68.06 118 ARG B O 1
ATOM 1951 N N . ASN B 1 119 ? 18.844 -20.719 -12.789 1 66.31 119 ASN B N 1
ATOM 1952 C CA . ASN B 1 119 ? 20.031 -19.984 -12.375 1 66.31 119 ASN B CA 1
ATOM 1953 C C . ASN B 1 119 ? 21.172 -20.922 -11.984 1 66.31 119 ASN B C 1
ATOM 1955 O O . ASN B 1 119 ? 22.344 -20.594 -12.148 1 66.31 119 ASN B O 1
ATOM 1959 N N . ARG B 1 120 ? 20.75 -22.062 -11.469 1 59.91 120 ARG B N 1
ATOM 1960 C CA . ARG B 1 120 ? 21.766 -23.047 -11.125 1 59.91 120 ARG B CA 1
ATOM 1961 C C . ARG B 1 120 ? 22.391 -23.656 -12.375 1 59.91 120 ARG B C 1
ATOM 1963 O O . ARG B 1 120 ? 23.578 -24 -12.383 1 59.91 120 ARG B O 1
ATOM 1970 N N . TYR B 1 121 ? 21.625 -23.797 -13.359 1 61.41 121 TYR B N 1
ATOM 1971 C CA . TYR B 1 121 ? 22.172 -24.391 -14.578 1 61.41 121 TYR B CA 1
ATOM 1972 C C . TYR B 1 121 ? 23 -23.391 -15.352 1 61.41 121 TYR B C 1
ATOM 1974 O O . TYR B 1 121 ? 23.875 -23.766 -16.141 1 61.41 121 TYR B O 1
ATOM 1982 N N . VAL B 1 122 ? 22.672 -22.141 -15.156 1 59 122 VAL B N 1
ATOM 1983 C CA . VAL B 1 122 ? 23.453 -21.156 -15.883 1 59 122 VAL B CA 1
ATOM 1984 C C . VAL B 1 122 ? 24.781 -20.906 -15.164 1 59 122 VAL B C 1
ATOM 1986 O O . VAL B 1 122 ? 25.688 -20.281 -15.719 1 59 122 VAL B O 1
ATOM 1989 N N . LEU B 1 123 ? 24.875 -21.172 -13.992 1 45.69 123 LEU B N 1
ATOM 1990 C CA . LEU B 1 123 ? 26.219 -21.125 -13.414 1 45.69 123 LEU B CA 1
ATOM 1991 C C . LEU B 1 123 ? 27.031 -22.344 -13.844 1 45.69 123 LEU B C 1
ATOM 1993 O O . LEU B 1 123 ? 26.5 -23.453 -13.969 1 45.69 123 LEU B O 1
#

Solvent-accessible surface area (backbone atoms only — not comparable to full-atom values): 13703 Å² total; per-residue (Å²): 132,84,77,75,58,58,42,63,61,48,49,33,45,48,47,40,60,66,31,48,62,45,42,71,66,66,39,47,60,46,31,43,41,47,50,65,54,45,64,55,56,91,88,55,63,62,66,62,51,51,51,53,51,52,50,32,50,49,50,36,22,63,61,66,75,43,82,76,47,57,60,53,52,26,44,53,54,57,58,17,43,54,73,87,46,49,69,56,50,51,62,72,30,59,91,45,86,60,46,55,37,73,57,49,51,50,54,49,62,56,46,52,58,52,50,52,53,49,54,55,66,71,96,131,82,77,74,57,58,42,62,59,47,50,33,45,50,49,38,62,66,32,50,63,44,41,70,67,66,40,49,60,45,31,43,42,45,51,64,54,44,63,56,55,91,89,55,65,60,67,62,48,51,52,51,50,52,50,32,51,49,50,36,21,63,60,66,74,42,81,76,48,57,61,52,51,26,43,53,53,57,58,16,42,54,75,86,45,48,70,57,49,49,61,72,30,60,91,45,86,59,45,54,36,70,56,49,50,49,54,49,63,56,45,52,57,52,50,52,51,48,55,56,67,71,96

Nearest PDB structures (foldseek):
  7nli-assembly1_B  TM=7.852E-01  e=5.014E+00  Saccharomyces cerevisiae
  7nlg-assembly2_C-2  TM=6.659E-01  e=6.239E+00  Saccharomyces cerevisiae
  7nli-assembly1_B  TM=7.856E-01  e=4.535E+00  Saccharomyces cerevisiae
  7nlg-assembly2_C-2  TM=6.663E-01  e=5.656E+00  Saccharomyces cerevisiae

Foldseek 3Di:
DPPPPCPLVNVLVVLCVVLVVVVVVLDLVSLVSNLLSAADDQPDDPVVSVVVNVVSQVSNCVSVVHDDDQQRLQVSVVSRYDPVCVVVVCVQCPPHPTRGNVSVSVSCVVVRVVVVVVVVVVD/DPPPPCPLVNVLVVLCVVLVVVVVVLDLVSLVSNLLSAADDQPDDPVVSVVVNVVSQVSNCVSVVHDDDQQRLQVSVVSRYDPVCVVVVCVQCPPHPTRGNVSVSVSVVVVRVVVVVVVVVVD

Radius of gyration: 18.74 Å; Cα contacts (8 Å, |Δi|>4): 207; chains: 2; bounding box: 49×57×42 Å

Organism: NCBI:txid29920

Sequence (246 aa):
MVKDKTTAYEIFQTICSKYEGAAIHGDPYYIQSYLMALKYEEGADLMSFIIDLEESMKAASEATNSLLSDEQKSLYLCHSLPTVWKPELAVWKGSQKFIPYEDLKRHIETKVPNEQARNRYVLMVKDKTTAYEIFQTICSKYEGAAIHGDPYYIQSYLMALKYEEGADLMSFIIDLEESMKAASEATNSLLSDEQKSLYLCHSLPTVWKPELAVWKGSQKFIPYEDLKRHIETKVPNEQARNRYVL